Protein AF-A0A3L8DJR3-F1 (afdb_monomer)

Foldseek 3Di:
DDDDDDDDDDDDDDDDDDDDDDDDPDDPDDPDDDDDPCVVVQLLQKKKKAFADQPDDPVQVCVQLCVLAAWPDKAFDADPVPRTTPRMIMTGGPDNSSLVSVVVVPWDATPNIIMDMDRDQADKFKKKKAQADQPDDPCLVCVVLCVLAAWPDKAFDADPVVRGTLRMIMTIGSHNVSLVVCVVPQWDARPNTIMGMDGPDVCVVVCVVVVVVLVVVVVVCVVCVVVVHDDDDPDDDVVVVVVVVVVVVSVVD

InterPro domains:
  IPR000504 RNA recognition motif domain [PF00076] (47-113)
  IPR000504 RNA recognition motif domain [PF00076] (127-194)
  IPR000504 RNA recognition motif domain [PS50102] (45-127)
  IPR000504 RNA recognition motif domain [PS50102] (125-208)
  IPR000504 RNA recognition motif domain [SM00360] (46-118)
  IPR000504 RNA recognition motif domain [SM00360] (126-198)
  IPR012677 Nucleotide-binding alpha-beta plait domain superfamily [G3DSA:3.30.70.330] (31-124)
  IPR012677 Nucleotide-binding alpha-beta plait domain superfamily [G3DSA:3.30.70.330] (125-200)
  IPR035979 RNA-binding domain superfamily [SSF54928] (27-123)
  IPR035979 RNA-binding domain superfamily [SSF54928] (121-194)

Organism: Ooceraea biroi (NCBI:txid2015173)

Secondary structure (DSSP, 8-state):
-----------------------------------TTSHHHHHHTEEEEES--TT--HHHHHHHHTTTS-EEEEEEEE-TTT--EEEEEEEEESSTHHHHHHHHH--EEETTEEEEEEEPPP--EEEEEE---TT--HHHHHHHHHTTS-EEEEE--EETTTTEE-S-EEEEES-HHHHHHHHHT-EEEETTEEEEEEE---HHHHHHHHHHHHHHHHHHHHHHHHTT-----SS--HHHHHHHHHHHHHH--

Nearest PDB structures (foldseek):
  9hql-assembly1_A  TM=4.866E-01  e=4.481E-20  Homo sapiens
  1l3k-assembly1_A  TM=4.909E-01  e=9.904E-20  Homo sapiens
  9f5d-assembly1_A  TM=4.848E-01  e=1.344E-19  Homo sapiens
  9f5k-assembly1_A  TM=4.849E-01  e=2.969E-19  Homo sapiens
  9f7f-assembly1_A  TM=4.923E-01  e=5.809E-19  Homo sapiens

Radius of gyration: 25.78 Å; Cα contacts (8 Å, |Δi|>4): 317; chains: 1; bounding box: 75×53×61 Å

Sequence (253 aa):
MADQENKDFSEDIAEQNFAEQNGEAENGGADGDAMENNQESQEERKLFVGGLSWETTDKELREHFSTYGDIESINVKTDPNTGRSRGFAFIVFAKAESLDKIMSAGDHVINNKKVDPKKAKARHGKIFVGGLSTELSDEDIKNFFSQFGTIVEVEMPFDKTKNQRKGFCFITFESEQVVNELLKTSKQTINGKETDMAMAVVVTMVATVVGAVVHAVKEAQAMAASKGVVVRTRGTSLIKWESLFMTAMQIAL

Solvent-accessible surface area (backbone atoms only — not comparable to full-atom values): 15186 Å² total; per-residue (Å²): 141,78,87,84,86,77,84,85,83,78,84,87,85,78,86,81,88,78,80,83,83,91,75,89,75,86,70,88,73,76,91,82,79,92,63,102,80,51,61,72,61,38,45,71,17,21,35,28,35,36,55,43,50,61,83,65,47,70,65,59,51,47,66,63,53,43,79,52,37,60,68,73,46,73,49,73,44,51,40,90,89,76,66,44,48,69,22,34,33,39,37,30,33,75,46,50,67,26,54,57,49,49,66,71,66,61,85,43,71,52,94,94,29,67,38,51,74,40,78,37,76,74,56,61,18,46,32,30,39,28,60,43,55,90,85,62,48,74,62,56,54,49,61,62,52,46,76,67,42,61,69,74,46,76,48,68,57,65,36,81,88,76,75,38,70,57,30,31,37,34,41,29,26,52,45,36,61,48,42,58,57,49,55,76,52,34,66,46,72,60,96,91,38,67,27,43,44,46,79,45,69,68,52,67,58,56,52,50,52,52,49,50,51,55,50,52,51,53,49,54,50,54,58,27,54,77,68,75,43,85,83,78,75,85,88,67,62,68,68,56,51,55,50,50,50,50,49,52,48,63,74,75,67

pLDDT: mean 72.78, std 22.81, range [24.33, 95.75]

Structure (mmCIF, N/CA/C/O backbone):
data_AF-A0A3L8DJR3-F1
#
_entry.id   AF-A0A3L8DJR3-F1
#
loop_
_atom_site.group_PDB
_atom_site.id
_atom_site.type_symbol
_atom_site.label_atom_id
_atom_site.label_alt_id
_atom_site.label_comp_id
_atom_site.label_asym_id
_atom_site.label_entity_id
_atom_site.label_seq_id
_atom_site.pdbx_PDB_ins_code
_atom_site.Cartn_x
_atom_site.Cartn_y
_atom_site.Cartn_z
_atom_site.occupancy
_atom_site.B_iso_or_equiv
_atom_site.auth_seq_id
_atom_site.auth_comp_id
_atom_site.auth_asym_id
_atom_site.auth_atom_id
_atom_site.pdbx_PDB_model_num
ATOM 1 N N . MET A 1 1 ? -46.749 21.476 36.990 1.00 33.50 1 MET A N 1
ATOM 2 C CA . MET A 1 1 ? -46.519 22.899 36.667 1.00 33.50 1 MET A CA 1
ATOM 3 C C . MET A 1 1 ? -45.679 23.487 37.779 1.00 33.50 1 MET A C 1
ATOM 5 O O . MET A 1 1 ? -46.084 23.339 38.919 1.00 33.50 1 MET A O 1
ATOM 9 N N . ALA A 1 2 ? -44.548 24.132 37.572 1.00 37.00 2 ALA A N 1
ATOM 10 C CA . ALA A 1 2 ? -43.732 24.409 36.397 1.00 37.00 2 ALA A CA 1
ATOM 11 C C . ALA A 1 2 ? -42.349 24.764 36.988 1.00 37.00 2 ALA A C 1
ATOM 13 O O . ALA A 1 2 ? -42.283 25.361 38.062 1.00 37.00 2 ALA A O 1
ATOM 14 N N . ASP A 1 3 ? -41.296 24.142 36.476 1.00 39.88 3 ASP A N 1
ATOM 15 C CA . ASP A 1 3 ? -40.214 24.792 35.731 1.00 39.88 3 ASP A CA 1
ATOM 16 C C . ASP A 1 3 ? -39.555 25.947 36.485 1.00 39.88 3 ASP A C 1
ATOM 18 O O . ASP A 1 3 ? -40.045 27.074 36.523 1.00 39.88 3 ASP A O 1
ATOM 22 N N . GLN A 1 4 ? -38.404 25.634 37.081 1.00 43.47 4 GLN A N 1
ATOM 23 C CA . GLN A 1 4 ? -37.468 26.629 37.570 1.00 43.47 4 GLN A CA 1
ATOM 24 C C . GLN A 1 4 ? -36.428 26.863 36.473 1.00 43.47 4 GLN A C 1
ATOM 26 O O . GLN A 1 4 ? -35.628 25.988 36.145 1.00 43.47 4 GLN A O 1
ATOM 31 N N . GLU A 1 5 ? -36.537 28.050 35.887 1.00 39.84 5 GLU A N 1
ATOM 32 C CA . GLU A 1 5 ? -35.733 28.613 34.809 1.00 39.84 5 GLU A CA 1
ATOM 33 C C . GLU A 1 5 ? -34.229 28.483 35.083 1.00 39.84 5 GLU A C 1
ATOM 35 O O . GLU A 1 5 ? -33.725 28.988 36.091 1.00 39.84 5 GLU A O 1
ATOM 40 N N . ASN A 1 6 ? -33.499 27.872 34.147 1.00 36.53 6 ASN A N 1
ATOM 41 C CA . ASN A 1 6 ? -32.064 28.083 34.029 1.00 36.53 6 ASN A CA 1
ATOM 42 C C . ASN A 1 6 ? -31.786 28.921 32.783 1.00 36.53 6 ASN A C 1
ATOM 44 O O . ASN A 1 6 ? -32.295 28.645 31.697 1.00 36.53 6 ASN A O 1
ATOM 48 N N . LYS A 1 7 ? -31.012 29.979 33.004 1.00 40.84 7 LYS A N 1
ATOM 49 C CA . LYS A 1 7 ? -30.705 31.040 32.056 1.00 40.84 7 LYS A CA 1
ATOM 50 C C . LYS A 1 7 ? -29.748 30.546 30.977 1.00 40.84 7 LYS A C 1
ATOM 52 O O . LYS A 1 7 ? -28.638 30.111 31.265 1.00 40.84 7 LYS A O 1
ATOM 57 N N . ASP A 1 8 ? -30.242 30.677 29.760 1.00 34.91 8 ASP A N 1
ATOM 58 C CA . ASP A 1 8 ? -29.585 31.147 28.545 1.00 34.91 8 ASP A CA 1
ATOM 59 C C . ASP A 1 8 ? -28.166 31.735 28.710 1.00 34.91 8 ASP A C 1
ATOM 61 O O . ASP A 1 8 ? -27.961 32.670 29.490 1.00 34.91 8 ASP A O 1
ATOM 65 N N . PHE A 1 9 ? -27.214 31.221 27.926 1.00 29.97 9 PHE A N 1
ATOM 66 C CA . PHE A 1 9 ? -26.052 31.970 27.440 1.00 29.97 9 PHE A CA 1
ATOM 67 C C . PHE A 1 9 ? -25.562 31.354 26.114 1.00 29.97 9 PHE A C 1
ATOM 69 O O . PHE A 1 9 ? -24.754 30.427 26.090 1.00 29.97 9 PHE A O 1
ATOM 76 N N . SER A 1 10 ? -26.096 31.930 25.033 1.00 37.97 10 SER A N 1
ATOM 77 C CA . SER A 1 10 ? -25.432 32.277 23.766 1.00 37.97 10 SER A CA 1
ATOM 78 C C . SER A 1 10 ? -24.938 31.159 22.835 1.00 37.97 10 SER A C 1
ATOM 80 O O . SER A 1 10 ? -23.851 30.604 23.006 1.00 37.97 10 SER A O 1
ATOM 82 N N . GLU A 1 11 ? -25.715 30.981 21.761 1.00 36.66 11 GLU A N 1
ATOM 83 C CA . GLU A 1 11 ? -25.232 30.866 20.378 1.00 36.66 11 GLU A CA 1
ATOM 84 C C . GLU A 1 11 ? -24.206 31.965 20.011 1.00 36.66 11 GLU A C 1
ATOM 86 O O . GLU A 1 11 ? -24.083 32.975 20.703 1.00 36.66 11 GLU A O 1
ATOM 91 N N . ASP A 1 12 ? -23.534 31.754 18.874 1.00 31.14 12 ASP A N 1
ATOM 92 C CA . ASP A 1 12 ? -22.587 32.629 18.162 1.00 31.14 12 ASP A CA 1
ATOM 93 C C . ASP A 1 12 ? -21.116 32.562 18.594 1.00 31.14 12 ASP A C 1
ATOM 95 O O . ASP A 1 12 ? -20.682 33.317 19.455 1.00 31.14 12 ASP A O 1
ATOM 99 N N . ILE A 1 13 ? -20.325 31.724 17.901 1.00 36.31 13 ILE A N 1
ATOM 100 C CA . ILE A 1 13 ? -19.238 32.190 17.009 1.00 36.31 13 ILE A CA 1
ATOM 101 C C . ILE A 1 13 ? -19.126 31.192 15.843 1.00 36.31 13 ILE A C 1
ATOM 103 O O . ILE A 1 13 ? -18.388 30.207 15.896 1.00 36.31 13 ILE A O 1
ATOM 107 N N . ALA A 1 14 ? -19.870 31.470 14.774 1.00 33.06 14 ALA A N 1
ATOM 108 C CA . ALA A 1 14 ? -19.419 31.161 13.427 1.00 33.06 14 ALA A CA 1
ATOM 109 C C . ALA A 1 14 ? -18.418 32.248 12.989 1.00 33.06 14 ALA A C 1
ATO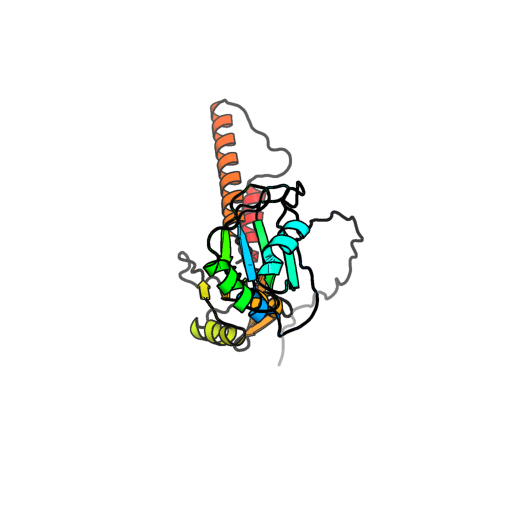M 111 O O . ALA A 1 14 ? -18.559 33.411 13.353 1.00 33.06 14 ALA A O 1
ATOM 112 N N . GLU A 1 15 ? -17.430 31.834 12.196 1.00 32.75 15 GLU A N 1
ATOM 113 C CA . GLU A 1 15 ? -16.505 32.668 11.416 1.00 32.75 15 GLU A CA 1
ATOM 114 C C . GLU A 1 15 ? -15.496 33.550 12.176 1.00 32.75 15 GLU A C 1
ATOM 116 O O . GLU A 1 15 ? -15.729 34.714 12.494 1.00 32.75 15 GLU A O 1
ATOM 121 N N . GLN A 1 16 ? -14.259 33.049 12.262 1.00 30.58 16 GLN A N 1
ATOM 122 C CA . GLN A 1 16 ? -13.095 33.877 11.943 1.00 30.58 16 GLN A CA 1
ATOM 123 C C . GLN A 1 16 ? -12.214 33.158 10.920 1.00 30.58 16 GLN A C 1
ATOM 125 O O . GLN A 1 16 ? -11.558 32.159 11.211 1.00 30.58 16 GLN A O 1
ATOM 130 N N . ASN A 1 17 ? -12.230 33.710 9.707 1.00 28.05 17 ASN A N 1
ATOM 131 C CA . ASN A 1 17 ? -11.247 33.493 8.658 1.00 28.05 17 ASN A CA 1
ATOM 132 C C . ASN A 1 17 ? -9.830 33.751 9.193 1.00 28.05 17 ASN A C 1
ATOM 134 O O . ASN A 1 17 ? -9.520 34.869 9.603 1.00 28.05 17 ASN A O 1
ATOM 138 N N . PHE A 1 18 ? -8.950 32.756 9.088 1.00 27.84 18 PHE A N 1
ATOM 139 C CA . PHE A 1 18 ? -7.520 32.997 8.924 1.00 27.84 18 PHE A CA 1
ATOM 140 C C . PHE A 1 18 ? -7.147 32.609 7.497 1.00 27.84 18 PHE A C 1
ATOM 142 O O . PHE A 1 18 ? -7.085 31.433 7.147 1.00 27.84 18 PHE A O 1
ATOM 149 N N . ALA A 1 19 ? -6.950 33.637 6.674 1.00 28.31 19 ALA A N 1
ATOM 150 C CA . ALA A 1 19 ? -6.326 33.525 5.372 1.00 28.31 19 ALA A CA 1
ATOM 151 C C . ALA A 1 19 ? -4.838 33.156 5.529 1.00 28.31 19 ALA A C 1
ATOM 153 O O . ALA A 1 19 ? -4.126 33.730 6.352 1.00 28.31 19 ALA A O 1
ATOM 154 N N . GLU A 1 20 ? -4.442 32.170 4.728 1.00 27.81 20 GLU A N 1
ATOM 155 C CA . GLU A 1 20 ? -3.121 31.815 4.197 1.00 27.81 20 GLU A CA 1
ATOM 156 C C . GLU A 1 20 ? -1.846 32.404 4.828 1.00 27.81 20 GLU A C 1
ATOM 158 O O . GLU A 1 20 ? -1.520 33.584 4.696 1.00 27.81 20 GLU A O 1
ATOM 163 N N . GLN A 1 21 ? -0.977 31.488 5.266 1.00 26.64 21 GLN A N 1
ATOM 164 C CA . GLN A 1 21 ? 0.388 31.470 4.743 1.00 26.64 21 GLN A CA 1
ATOM 165 C C . GLN A 1 21 ? 0.855 30.023 4.536 1.00 26.64 21 GLN A C 1
ATOM 167 O O . GLN A 1 21 ? 0.959 29.238 5.477 1.00 26.64 21 GLN A O 1
ATOM 172 N N . ASN A 1 22 ? 1.073 29.702 3.260 1.00 30.75 22 ASN A N 1
ATOM 173 C CA . ASN A 1 22 ? 1.518 28.427 2.718 1.00 30.75 22 ASN A CA 1
ATOM 174 C C . ASN A 1 22 ? 2.835 27.945 3.338 1.00 30.75 22 ASN A C 1
ATOM 176 O O . ASN A 1 22 ? 3.824 28.676 3.389 1.00 30.75 22 ASN A O 1
ATOM 180 N N . GLY A 1 23 ? 2.838 26.674 3.730 1.00 24.33 23 GLY A N 1
ATOM 181 C CA . GLY A 1 23 ? 4.020 25.873 4.009 1.00 24.33 23 GLY A CA 1
ATOM 182 C C . GLY A 1 23 ? 3.671 24.428 3.688 1.00 24.33 23 GLY A C 1
ATOM 183 O O . GLY A 1 23 ? 3.103 23.732 4.526 1.00 24.33 23 GLY A O 1
ATOM 184 N N . GLU A 1 24 ? 3.927 24.027 2.443 1.0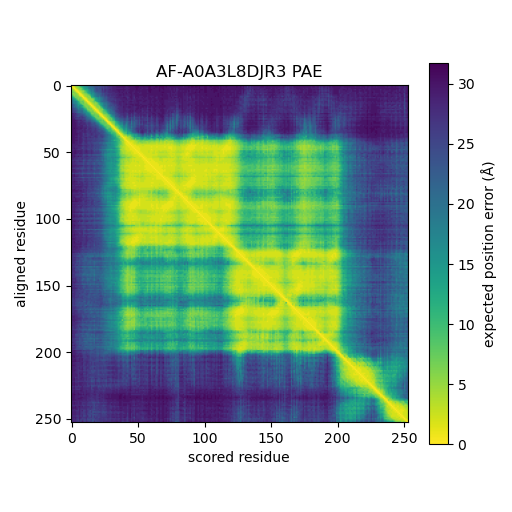0 26.12 24 GLU A N 1
ATOM 185 C CA . GLU A 1 24 ? 3.697 22.683 1.916 1.00 26.12 24 GLU A CA 1
ATOM 186 C C . GLU A 1 24 ? 4.373 21.625 2.799 1.00 26.12 24 GLU A C 1
ATOM 188 O O . GLU A 1 24 ? 5.590 21.450 2.801 1.00 26.12 24 GLU A O 1
ATOM 193 N N . ALA A 1 25 ? 3.558 20.904 3.567 1.00 27.86 25 ALA A N 1
ATOM 194 C CA . ALA A 1 25 ? 3.923 19.610 4.111 1.00 27.86 25 ALA A CA 1
ATOM 195 C C . ALA A 1 25 ? 3.476 18.566 3.085 1.00 27.86 25 ALA A C 1
ATOM 197 O O . ALA A 1 25 ? 2.288 18.257 2.981 1.00 27.86 25 ALA A O 1
ATOM 198 N N . GLU A 1 26 ? 4.430 18.079 2.292 1.00 24.92 26 GLU A N 1
ATOM 199 C CA . GLU A 1 26 ? 4.230 17.049 1.275 1.00 24.92 26 GLU A CA 1
ATOM 200 C C . GLU A 1 26 ? 3.734 15.749 1.919 1.00 24.92 26 GLU A C 1
ATOM 202 O O . GLU A 1 26 ? 4.479 14.897 2.407 1.00 24.92 26 GLU A O 1
ATOM 207 N N . ASN A 1 27 ? 2.415 15.630 1.932 1.00 31.92 27 ASN A N 1
ATOM 208 C CA . ASN A 1 27 ? 1.676 14.422 2.209 1.00 31.92 27 ASN A CA 1
ATOM 209 C C . ASN A 1 27 ? 1.731 13.579 0.930 1.00 31.92 27 ASN A C 1
ATOM 211 O O . ASN A 1 27 ? 1.147 13.959 -0.083 1.00 31.92 27 ASN A O 1
ATOM 215 N N . GLY A 1 28 ? 2.486 12.479 0.947 1.00 29.55 28 GLY A N 1
ATOM 216 C CA . GLY A 1 28 ? 2.673 11.583 -0.199 1.00 29.55 28 GLY A CA 1
ATOM 217 C C . GLY A 1 28 ? 1.420 10.770 -0.537 1.00 29.55 28 GLY A C 1
ATOM 218 O O . GLY A 1 28 ? 1.447 9.542 -0.454 1.00 29.55 28 GLY A O 1
ATOM 219 N N . GLY A 1 29 ? 0.336 11.462 -0.897 1.00 30.41 29 GLY A N 1
ATOM 220 C CA . GLY A 1 29 ? -0.799 10.938 -1.650 1.00 30.41 29 GLY A CA 1
ATOM 221 C C . GLY A 1 29 ? -0.377 10.708 -3.103 1.00 30.41 29 GLY A C 1
ATOM 222 O O . GLY A 1 29 ? 0.391 11.473 -3.669 1.00 30.41 29 GLY A O 1
ATOM 223 N N . ALA A 1 30 ? -0.692 9.551 -3.670 1.00 35.88 30 ALA A N 1
ATOM 224 C CA . ALA A 1 30 ? -1.978 9.323 -4.323 1.00 35.88 30 ALA A CA 1
ATOM 225 C C . ALA A 1 30 ? -1.954 9.885 -5.751 1.00 35.88 30 ALA A C 1
ATOM 227 O O . ALA A 1 30 ? -2.489 10.953 -6.024 1.00 35.88 30 ALA A O 1
ATOM 228 N N . ASP A 1 31 ? -1.370 9.113 -6.670 1.00 31.25 31 ASP A N 1
ATOM 229 C CA . ASP A 1 31 ? -1.827 9.153 -8.056 1.00 31.25 31 ASP A CA 1
ATOM 230 C C . ASP A 1 31 ? -3.212 8.501 -8.071 1.00 31.25 31 ASP A C 1
ATOM 232 O O . ASP A 1 31 ? -3.353 7.276 -8.011 1.00 31.25 31 ASP A O 1
ATOM 236 N N . GLY A 1 32 ? -4.236 9.349 -8.027 1.00 35.25 32 GLY A N 1
ATOM 237 C CA . GLY A 1 32 ? -5.597 8.970 -8.347 1.00 35.25 32 GLY A CA 1
ATOM 238 C C . GLY A 1 32 ? -5.753 8.907 -9.858 1.00 35.25 32 GLY A C 1
ATOM 239 O O . GLY A 1 32 ? -5.599 9.921 -10.528 1.00 35.25 32 GLY A O 1
ATOM 240 N N . ASP A 1 33 ? -6.112 7.736 -10.369 1.00 30.77 33 ASP A N 1
ATOM 241 C CA . ASP A 1 33 ? -6.885 7.634 -11.600 1.00 30.77 33 ASP A CA 1
ATOM 242 C C . ASP A 1 33 ? -7.864 6.456 -11.484 1.00 30.77 33 ASP A C 1
ATOM 244 O O . ASP A 1 33 ? -7.607 5.454 -10.811 1.00 30.77 33 ASP A O 1
ATOM 248 N N . ALA A 1 34 ? -9.054 6.655 -12.031 1.00 38.28 34 ALA A N 1
ATOM 249 C CA . ALA A 1 34 ? -10.298 6.019 -11.625 1.00 38.28 34 ALA A CA 1
ATOM 250 C C . ALA A 1 34 ? -10.513 4.610 -12.215 1.00 38.28 34 ALA A C 1
ATOM 252 O O . ALA A 1 34 ? -10.442 4.446 -13.427 1.00 38.28 34 ALA A O 1
ATOM 253 N N . MET A 1 35 ? -10.883 3.618 -11.386 1.00 35.00 35 MET A N 1
ATOM 254 C CA . MET A 1 35 ? -11.937 2.616 -11.672 1.00 35.00 35 MET A CA 1
ATOM 255 C C . MET A 1 35 ? -12.073 1.591 -10.530 1.00 35.00 35 MET A C 1
ATOM 257 O O . MET A 1 35 ? -11.179 0.789 -10.262 1.00 35.00 35 MET A O 1
ATOM 261 N N . GLU A 1 36 ? -13.253 1.589 -9.917 1.00 41.94 36 GLU A N 1
ATOM 262 C CA . GLU A 1 36 ? -13.676 0.943 -8.660 1.00 41.94 36 GLU A CA 1
ATOM 263 C C . GLU A 1 36 ? -13.819 -0.600 -8.723 1.00 41.94 3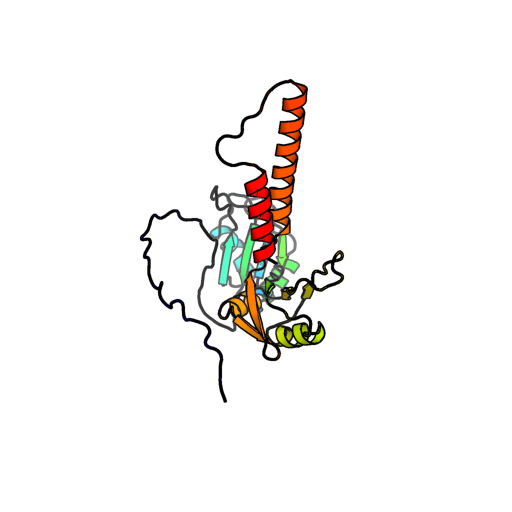6 GLU A C 1
ATOM 265 O O . GLU A 1 36 ? -14.579 -1.197 -7.976 1.00 41.94 36 GLU A O 1
ATOM 270 N N . ASN A 1 37 ? -13.104 -1.277 -9.629 1.00 45.91 37 ASN A N 1
ATOM 271 C CA . ASN A 1 37 ? -13.104 -2.751 -9.727 1.00 45.91 37 ASN A CA 1
ATOM 272 C C . ASN A 1 37 ? -11.762 -3.338 -10.222 1.00 45.91 37 ASN A C 1
ATOM 274 O O . ASN A 1 37 ? -11.626 -4.538 -10.438 1.00 45.91 37 ASN A O 1
ATOM 278 N N . ASN A 1 38 ? -10.751 -2.493 -10.465 1.00 56.16 38 ASN A N 1
ATOM 279 C CA . ASN A 1 38 ? -9.481 -2.921 -11.064 1.00 56.16 38 ASN A CA 1
ATOM 280 C C . ASN A 1 38 ? -8.398 -3.182 -10.004 1.00 56.16 38 ASN A C 1
ATOM 282 O O . ASN A 1 38 ? -7.418 -3.870 -10.257 1.00 56.16 38 ASN A O 1
ATOM 286 N N . GLN A 1 39 ? -8.554 -2.653 -8.799 1.00 57.00 39 GLN A N 1
ATOM 287 C CA . GLN A 1 39 ? -7.432 -2.413 -7.901 1.00 57.00 39 GLN A CA 1
ATOM 288 C C . GLN A 1 39 ? -7.054 -3.649 -7.051 1.00 57.00 39 GLN A C 1
ATOM 290 O O . GLN A 1 39 ? -5.870 -3.907 -6.852 1.00 57.00 39 GLN A O 1
ATOM 295 N N . GLU A 1 40 ? -8.023 -4.484 -6.661 1.00 56.28 40 GLU A N 1
ATOM 296 C CA . GLU A 1 40 ? -7.791 -5.812 -6.054 1.00 56.28 40 GLU A CA 1
ATOM 297 C C . GLU A 1 40 ? -7.098 -6.758 -7.057 1.00 56.28 40 GLU A C 1
ATOM 299 O O . GLU A 1 40 ? -6.067 -7.366 -6.766 1.00 56.28 40 GLU A O 1
ATOM 304 N N . SER A 1 41 ? -7.550 -6.735 -8.318 1.00 65.94 41 SER A N 1
ATOM 305 C CA . SER A 1 41 ? -6.875 -7.440 -9.415 1.00 65.94 41 SER A CA 1
ATOM 306 C C . SER A 1 41 ? -5.475 -6.886 -9.707 1.00 65.94 41 SER A C 1
ATOM 308 O O . SER A 1 41 ? -4.617 -7.610 -10.210 1.00 65.94 41 SER A O 1
ATOM 310 N N . GLN A 1 42 ? -5.220 -5.599 -9.438 1.00 78.19 42 GLN A N 1
ATOM 311 C CA . GLN A 1 42 ? -3.896 -5.015 -9.630 1.00 78.19 42 GLN A CA 1
ATOM 312 C C . GLN A 1 42 ? -2.914 -5.552 -8.593 1.00 78.19 42 GLN A C 1
ATOM 314 O O . GLN A 1 42 ? -1.771 -5.792 -8.966 1.00 78.19 42 GLN A O 1
ATOM 319 N N . GLU A 1 43 ? -3.319 -5.783 -7.339 1.00 80.50 43 GLU A N 1
ATOM 320 C CA . GLU A 1 43 ? -2.434 -6.360 -6.317 1.00 80.50 43 GLU A CA 1
ATOM 321 C C . GLU A 1 43 ? -1.977 -7.775 -6.687 1.00 80.50 43 GLU A C 1
ATOM 323 O O . GLU A 1 43 ? -0.782 -8.071 -6.612 1.00 80.50 43 GLU A O 1
ATOM 328 N N . GLU A 1 44 ? -2.885 -8.606 -7.205 1.00 84.44 44 GLU A N 1
ATOM 329 C CA . GLU A 1 44 ? -2.567 -9.951 -7.704 1.00 84.44 44 GLU A CA 1
ATOM 330 C C . GLU A 1 44 ? -1.635 -9.940 -8.924 1.00 84.44 44 GLU A C 1
ATOM 332 O O . GLU A 1 44 ? -0.884 -10.889 -9.151 1.00 84.44 44 GLU A O 1
ATOM 337 N N . ARG A 1 45 ? -1.663 -8.857 -9.710 1.00 91.56 45 ARG A N 1
ATOM 338 C CA . ARG A 1 45 ? -0.838 -8.645 -10.912 1.00 91.56 45 ARG A CA 1
ATOM 339 C C . ARG A 1 45 ? 0.381 -7.755 -10.662 1.00 91.56 45 ARG A C 1
ATOM 341 O O . ARG A 1 45 ? 1.076 -7.376 -11.612 1.00 91.56 45 ARG A O 1
ATOM 348 N N . LYS A 1 46 ? 0.657 -7.412 -9.401 1.00 93.19 46 LYS A N 1
ATOM 349 C CA . LYS A 1 46 ? 1.744 -6.514 -9.013 1.00 93.19 46 LYS A CA 1
ATOM 350 C C . LYS A 1 46 ? 2.999 -7.295 -8.655 1.00 93.19 46 LYS A C 1
ATOM 352 O O . LYS A 1 46 ? 3.020 -8.165 -7.785 1.00 93.19 46 LYS A O 1
ATOM 357 N N . LEU A 1 47 ? 4.094 -6.919 -9.294 1.00 94.81 47 LEU A N 1
ATOM 358 C CA . LEU A 1 47 ? 5.435 -7.398 -9.018 1.00 94.81 47 LEU A CA 1
ATOM 359 C C . LEU A 1 47 ? 6.179 -6.377 -8.161 1.00 94.81 47 LEU A C 1
ATOM 361 O O . LEU A 1 47 ? 6.216 -5.189 -8.477 1.00 94.81 47 LEU A O 1
ATOM 365 N N . PHE A 1 48 ? 6.816 -6.844 -7.098 1.00 95.31 48 PHE A N 1
ATOM 366 C CA . PHE A 1 48 ? 7.877 -6.12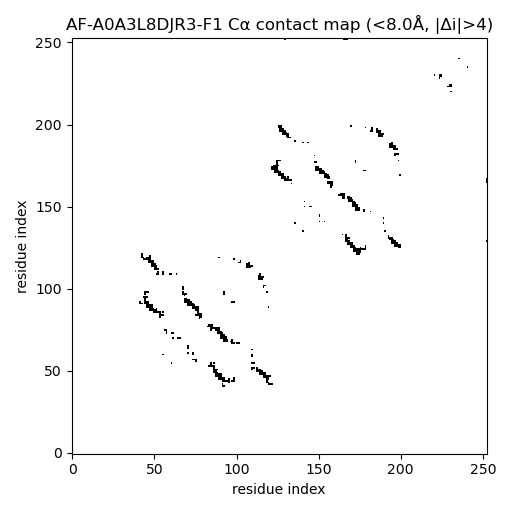3 -6.412 1.00 95.31 48 PHE A CA 1
ATOM 367 C C . PHE A 1 48 ? 9.215 -6.517 -7.037 1.00 95.31 48 PHE A C 1
ATOM 369 O O . PHE A 1 48 ? 9.510 -7.702 -7.142 1.00 95.31 48 PHE A O 1
ATOM 376 N N . VAL A 1 49 ? 10.046 -5.546 -7.407 1.00 94.94 49 VAL A N 1
ATOM 377 C CA . VAL A 1 49 ? 11.402 -5.801 -7.904 1.00 94.94 49 VAL A CA 1
ATOM 378 C C . VAL A 1 49 ? 12.401 -5.148 -6.965 1.00 94.94 49 VAL A C 1
ATOM 380 O O . VAL A 1 49 ? 12.524 -3.923 -6.928 1.00 94.94 49 VAL A O 1
ATOM 383 N N . GLY A 1 50 ? 13.101 -5.974 -6.189 1.00 94.00 50 GLY A N 1
ATOM 384 C CA . GLY A 1 50 ? 14.149 -5.540 -5.274 1.00 94.00 50 GLY A CA 1
ATOM 385 C C . GLY A 1 50 ? 15.539 -5.595 -5.901 1.00 94.00 50 GLY A C 1
ATOM 386 O O . GLY A 1 50 ? 15.772 -6.270 -6.903 1.00 94.00 50 GLY A O 1
ATOM 387 N N . GLY A 1 51 ? 16.493 -4.903 -5.279 1.00 93.31 51 GLY A N 1
ATOM 388 C CA . GLY A 1 51 ? 17.900 -5.005 -5.661 1.00 93.31 51 GLY A CA 1
ATOM 389 C C . GLY A 1 51 ? 18.268 -4.236 -6.928 1.00 93.31 51 GLY A C 1
ATOM 390 O O . GLY A 1 51 ? 19.356 -4.449 -7.452 1.00 93.31 51 GLY A O 1
ATOM 391 N N . LEU A 1 52 ? 17.447 -3.289 -7.379 1.00 94.62 52 LEU A N 1
ATOM 392 C CA . LEU A 1 52 ? 17.750 -2.437 -8.533 1.00 94.62 52 LEU A CA 1
ATOM 393 C C . LEU A 1 52 ? 18.999 -1.578 -8.291 1.00 94.62 52 LEU A C 1
ATOM 395 O O . LEU A 1 52 ? 19.317 -1.222 -7.149 1.00 94.62 52 LEU A O 1
ATOM 399 N N . SER A 1 53 ? 19.733 -1.247 -9.356 1.00 93.44 53 SER A N 1
ATOM 400 C CA . SER A 1 53 ? 20.755 -0.194 -9.286 1.00 93.44 53 SER A CA 1
ATOM 401 C C . SER A 1 53 ? 20.074 1.151 -9.022 1.00 93.44 53 SER A C 1
ATOM 403 O O . SER A 1 53 ? 18.942 1.357 -9.461 1.00 93.44 53 SER A O 1
ATOM 405 N N . TRP A 1 54 ? 20.745 2.072 -8.330 1.00 91.25 54 TRP A N 1
ATOM 406 C CA . TRP A 1 54 ? 20.198 3.408 -8.063 1.00 91.25 54 TRP A CA 1
ATOM 407 C C . TRP A 1 54 ? 19.953 4.228 -9.332 1.00 91.25 54 TRP A C 1
ATOM 409 O O . TRP A 1 54 ? 19.140 5.144 -9.311 1.00 91.25 54 TRP A O 1
ATOM 419 N N . GLU A 1 55 ? 20.640 3.876 -10.412 1.00 89.62 55 GLU A N 1
ATOM 420 C CA . GLU A 1 55 ? 20.512 4.493 -11.733 1.00 89.62 55 GLU A CA 1
ATOM 421 C C . GLU A 1 55 ? 19.426 3.821 -12.584 1.00 89.62 55 GLU A C 1
ATOM 423 O O . GLU A 1 55 ? 19.118 4.310 -13.663 1.00 89.62 55 GLU A O 1
ATOM 428 N N . THR A 1 56 ? 18.835 2.716 -12.104 1.00 91.62 56 THR A N 1
ATOM 429 C CA . THR A 1 56 ? 17.839 1.967 -12.881 1.00 91.62 56 THR A CA 1
ATOM 430 C C . THR A 1 56 ? 16.586 2.804 -13.081 1.00 91.62 56 THR A C 1
ATOM 432 O O . THR A 1 56 ? 15.966 3.228 -12.100 1.00 91.62 56 THR A O 1
ATOM 435 N N . THR A 1 57 ? 16.195 2.989 -14.337 1.00 92.06 57 THR A N 1
ATOM 436 C CA . THR A 1 57 ? 15.024 3.792 -14.718 1.00 92.06 57 THR A CA 1
ATOM 437 C C . THR A 1 57 ? 13.799 2.928 -15.012 1.00 92.06 57 THR A C 1
ATOM 439 O O . THR A 1 57 ? 13.894 1.716 -15.220 1.00 92.06 57 THR A O 1
ATOM 442 N N . ASP A 1 58 ? 12.620 3.551 -15.049 1.00 92.44 58 ASP A N 1
ATOM 443 C CA . ASP A 1 58 ? 11.374 2.892 -15.455 1.00 92.44 58 ASP A CA 1
ATOM 444 C C . ASP A 1 58 ? 11.471 2.310 -16.874 1.00 92.44 58 ASP A C 1
ATOM 446 O O . ASP A 1 58 ? 10.937 1.231 -17.132 1.00 92.44 58 ASP A O 1
ATOM 450 N N . LYS A 1 59 ? 12.211 2.977 -17.767 1.00 93.81 59 LYS A N 1
ATOM 451 C CA . LYS A 1 59 ? 12.431 2.533 -19.142 1.00 93.81 59 LYS A CA 1
ATOM 452 C C . LYS A 1 59 ? 13.150 1.187 -19.195 1.00 93.81 59 LYS A C 1
ATOM 454 O O . LYS A 1 59 ? 12.680 0.278 -19.870 1.00 93.81 59 LYS A O 1
ATOM 459 N N . GLU A 1 60 ? 14.241 1.035 -18.453 1.00 94.19 60 GLU A N 1
ATOM 460 C CA . GLU A 1 60 ? 15.015 -0.215 -18.414 1.00 94.19 60 GLU A CA 1
ATOM 461 C C . GLU A 1 60 ? 14.211 -1.355 -17.781 1.00 94.19 60 GLU A C 1
ATOM 463 O O . GLU A 1 60 ? 14.250 -2.494 -18.248 1.00 94.19 60 GLU A O 1
ATOM 468 N N . LEU A 1 61 ? 13.423 -1.045 -16.744 1.00 95.12 61 LEU A N 1
ATOM 469 C CA . LEU A 1 61 ? 12.483 -2.003 -16.164 1.00 95.12 61 LEU A CA 1
ATOM 470 C C . LEU A 1 61 ? 11.437 -2.436 -17.191 1.00 95.12 61 LEU A C 1
ATOM 472 O O . LEU A 1 61 ? 11.153 -3.628 -17.302 1.00 95.12 61 LEU A O 1
ATOM 476 N N . ARG A 1 62 ? 10.882 -1.493 -17.960 1.00 95.75 62 ARG A N 1
ATOM 477 C CA . ARG A 1 62 ? 9.899 -1.788 -19.006 1.00 95.75 62 ARG A CA 1
ATOM 478 C C . ARG A 1 62 ? 10.507 -2.648 -20.108 1.00 95.75 62 ARG A C 1
ATOM 480 O O . ARG A 1 62 ? 9.902 -3.645 -20.484 1.00 95.75 62 ARG A O 1
ATOM 487 N N . GLU A 1 63 ? 11.694 -2.304 -20.596 1.00 95.25 63 GLU A N 1
ATOM 488 C CA . GLU A 1 63 ? 12.401 -3.066 -21.632 1.00 95.25 63 GLU A CA 1
ATOM 489 C C . GLU A 1 63 ? 12.673 -4.508 -21.188 1.00 95.25 63 GLU A C 1
ATOM 491 O O . GLU A 1 63 ? 12.382 -5.442 -21.933 1.00 95.25 63 GLU A O 1
ATOM 496 N N . HIS A 1 64 ? 13.138 -4.715 -19.953 1.00 95.25 64 HIS A N 1
ATOM 497 C CA . HIS A 1 64 ? 13.427 -6.057 -19.443 1.00 95.25 64 HIS A CA 1
ATOM 498 C C . HIS A 1 64 ? 12.161 -6.878 -19.177 1.00 95.25 64 HIS A C 1
ATOM 500 O O . HIS A 1 64 ? 12.029 -8.014 -19.638 1.00 95.25 64 HIS A O 1
ATOM 506 N N . PHE A 1 65 ? 11.210 -6.316 -18.427 1.00 95.44 65 PHE A N 1
ATOM 507 C CA . PHE A 1 65 ? 10.055 -7.064 -17.932 1.00 95.44 65 PHE A CA 1
ATOM 508 C C . PHE A 1 65 ? 8.905 -7.190 -18.940 1.00 95.44 65 PHE A C 1
ATOM 510 O O . PHE A 1 65 ? 8.092 -8.104 -18.801 1.00 95.44 65 PHE A O 1
ATOM 517 N N . SER A 1 66 ? 8.856 -6.351 -19.981 1.00 95.00 66 SER A N 1
ATOM 518 C CA . SER A 1 66 ? 7.856 -6.476 -21.058 1.00 95.00 66 SER A CA 1
ATOM 519 C C . SER A 1 66 ? 7.958 -7.795 -21.830 1.00 95.00 66 SER A C 1
ATOM 521 O O . SER A 1 66 ? 6.979 -8.247 -22.416 1.00 95.00 66 SER A O 1
ATOM 523 N N . THR A 1 67 ? 9.111 -8.469 -21.773 1.00 94.62 67 THR A N 1
ATOM 524 C CA . THR A 1 67 ? 9.313 -9.797 -22.378 1.00 94.62 67 THR A CA 1
ATOM 525 C C . THR A 1 67 ? 8.427 -10.890 -21.766 1.00 94.62 67 THR A C 1
ATOM 527 O O . THR A 1 67 ? 8.161 -11.900 -22.417 1.00 94.62 67 THR A O 1
ATOM 530 N N . TYR A 1 68 ? 7.927 -10.689 -20.542 1.00 94.50 68 TYR A N 1
ATOM 531 C CA . TYR A 1 68 ? 7.083 -11.654 -19.831 1.00 94.50 68 TYR A CA 1
ATOM 532 C C . TYR A 1 68 ? 5.584 -11.336 -19.931 1.00 94.50 68 TYR A C 1
ATOM 534 O O . TYR A 1 68 ? 4.753 -12.228 -19.727 1.00 94.50 68 TYR A O 1
ATOM 542 N N . GLY A 1 69 ? 5.233 -10.097 -20.275 1.00 93.75 69 GLY A N 1
ATOM 543 C CA . GLY A 1 69 ? 3.856 -9.648 -20.450 1.00 93.75 69 GLY A CA 1
ATOM 544 C C . GLY A 1 69 ? 3.731 -8.128 -20.524 1.00 93.75 69 GLY A C 1
ATOM 545 O O . GLY A 1 69 ? 4.669 -7.392 -20.219 1.00 93.75 69 GLY A O 1
ATOM 546 N N . ASP A 1 70 ? 2.544 -7.662 -20.908 1.00 94.50 70 ASP A N 1
ATOM 547 C CA . ASP A 1 70 ? 2.259 -6.235 -21.036 1.00 94.50 70 ASP A CA 1
ATOM 548 C C . ASP A 1 70 ? 2.247 -5.547 -19.666 1.00 94.50 70 ASP A C 1
ATOM 550 O O . ASP A 1 70 ? 1.610 -6.015 -18.718 1.00 94.50 70 ASP A O 1
ATOM 554 N N . ILE A 1 71 ? 2.945 -4.415 -19.569 1.00 94.88 71 ILE A N 1
ATOM 555 C CA . ILE A 1 71 ? 3.067 -3.629 -18.338 1.00 94.88 71 ILE A CA 1
ATOM 556 C C . ILE A 1 71 ? 2.092 -2.453 -18.378 1.00 94.88 71 ILE A C 1
ATOM 558 O O . ILE A 1 71 ? 2.214 -1.571 -19.234 1.00 94.88 71 ILE A O 1
ATOM 562 N N . GLU A 1 72 ? 1.191 -2.418 -17.400 1.00 94.00 72 GLU A N 1
ATOM 563 C CA . GLU A 1 72 ? 0.220 -1.347 -17.168 1.00 94.00 72 GLU A CA 1
ATOM 564 C C . GLU A 1 72 ? 0.920 -0.131 -16.549 1.00 94.00 72 GLU A C 1
ATOM 566 O O . GLU A 1 72 ? 0.901 0.957 -17.121 1.00 94.00 72 GLU A O 1
ATOM 571 N N . SER A 1 73 ? 1.643 -0.319 -15.440 1.00 91.94 73 SER A N 1
ATOM 572 C CA . SER A 1 73 ? 2.334 0.778 -14.750 1.00 91.94 73 SER A CA 1
ATOM 573 C C . SER A 1 73 ? 3.636 0.343 -14.074 1.00 91.94 73 SER A C 1
ATOM 575 O O . SER A 1 73 ? 3.828 -0.823 -13.726 1.00 91.94 73 SER A O 1
ATOM 577 N N . ILE A 1 74 ? 4.558 1.297 -13.901 1.00 94.12 74 ILE A N 1
ATOM 578 C CA . ILE A 1 74 ? 5.828 1.121 -13.184 1.00 94.12 74 ILE A CA 1
ATOM 579 C C . ILE A 1 74 ? 5.960 2.260 -12.177 1.00 94.12 74 ILE A C 1
ATOM 581 O O . ILE A 1 74 ? 5.825 3.424 -12.534 1.00 94.12 74 ILE A O 1
ATOM 585 N N . ASN A 1 75 ? 6.245 1.925 -10.922 1.00 93.06 75 ASN A N 1
ATOM 586 C CA . ASN A 1 75 ? 6.436 2.872 -9.829 1.00 93.06 75 ASN A CA 1
ATOM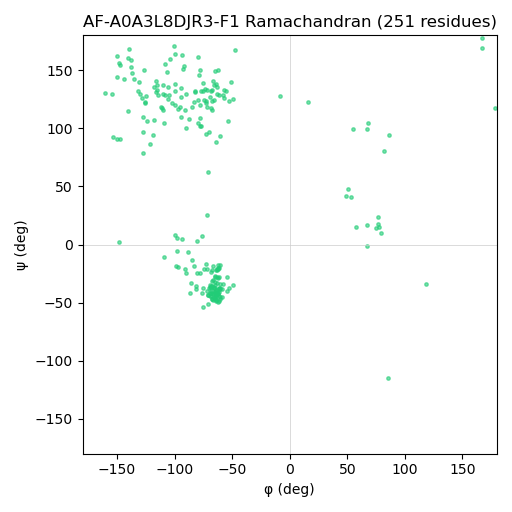 587 C C . ASN A 1 75 ? 7.779 2.590 -9.144 1.00 93.06 75 ASN A C 1
ATOM 589 O O . ASN A 1 75 ? 7.886 1.697 -8.295 1.00 93.06 75 ASN A O 1
ATOM 593 N N . VAL A 1 76 ? 8.815 3.335 -9.535 1.00 93.06 76 VAL A N 1
ATOM 594 C CA . VAL A 1 76 ? 10.139 3.282 -8.901 1.00 93.06 76 VAL A CA 1
ATOM 595 C C . VAL A 1 76 ? 10.096 4.106 -7.622 1.00 93.06 76 VAL A C 1
ATOM 597 O O . VAL A 1 76 ? 9.750 5.284 -7.647 1.00 93.06 76 VAL A O 1
ATOM 600 N N . LYS A 1 77 ? 10.447 3.502 -6.482 1.00 90.69 77 LYS A N 1
ATOM 601 C CA . LYS A 1 77 ? 10.416 4.225 -5.209 1.00 90.69 77 LYS A CA 1
ATOM 602 C C . LYS A 1 77 ? 11.704 5.004 -5.003 1.00 90.69 77 LYS A C 1
ATOM 604 O O . LYS A 1 77 ? 12.780 4.422 -4.876 1.00 90.69 77 LYS A O 1
ATOM 609 N N . THR A 1 78 ? 11.570 6.318 -4.912 1.00 91.12 78 THR A N 1
ATOM 610 C CA . THR A 1 78 ? 12.634 7.263 -4.580 1.00 91.12 78 THR A CA 1
ATOM 611 C C . THR A 1 78 ? 12.487 7.756 -3.140 1.00 91.12 78 THR A C 1
ATOM 613 O O . THR A 1 78 ? 11.446 7.591 -2.499 1.00 91.12 78 THR A O 1
ATOM 616 N N . ASP A 1 79 ? 13.576 8.263 -2.576 1.00 84.25 79 ASP A N 1
ATOM 617 C CA . ASP A 1 79 ? 13.557 9.020 -1.330 1.00 84.25 79 ASP A CA 1
ATOM 618 C C . ASP A 1 79 ? 12.954 10.405 -1.613 1.00 84.25 79 ASP A C 1
ATOM 620 O O . ASP A 1 79 ? 13.479 11.102 -2.483 1.00 84.25 79 ASP A O 1
ATOM 624 N N . PRO A 1 80 ? 11.883 10.815 -0.911 1.00 82.81 80 PRO A N 1
ATOM 625 C CA . PRO A 1 80 ? 11.229 12.099 -1.154 1.00 82.81 80 PRO A CA 1
ATOM 626 C C . PRO A 1 80 ? 12.152 13.298 -0.901 1.00 82.81 80 PRO A C 1
ATOM 628 O O . PRO A 1 80 ? 12.027 14.309 -1.575 1.00 82.81 80 PRO A O 1
ATOM 631 N N . ASN A 1 81 ? 13.129 13.184 0.007 1.00 87.06 81 ASN A N 1
ATOM 632 C CA . ASN A 1 81 ? 14.000 14.311 0.354 1.00 87.06 81 ASN A CA 1
ATOM 633 C C . ASN A 1 81 ? 15.143 14.499 -0.647 1.00 87.06 81 ASN A C 1
ATOM 635 O O . ASN A 1 81 ? 15.599 15.613 -0.885 1.00 87.06 81 ASN A O 1
ATOM 639 N N . THR A 1 82 ? 15.668 13.393 -1.179 1.00 89.88 82 THR A N 1
ATOM 640 C CA . THR A 1 82 ? 16.875 13.407 -2.022 1.00 89.88 82 THR A CA 1
ATOM 641 C C . THR A 1 82 ? 16.588 13.109 -3.490 1.00 89.88 82 THR A C 1
ATOM 643 O O . THR A 1 82 ? 17.485 13.236 -4.320 1.00 89.88 82 THR A O 1
ATOM 646 N N . GLY A 1 83 ? 15.376 12.654 -3.822 1.00 85.75 83 GLY A N 1
ATOM 647 C CA . GLY A 1 83 ? 14.992 12.175 -5.153 1.00 85.75 83 GLY A CA 1
ATOM 648 C C . GLY A 1 83 ? 15.692 10.879 -5.579 1.00 85.75 83 GLY A C 1
ATOM 649 O O . GLY A 1 83 ? 15.441 10.357 -6.663 1.00 85.75 83 GLY A O 1
ATOM 650 N N . ARG A 1 84 ? 16.579 10.327 -4.744 1.00 89.06 84 ARG A N 1
ATOM 651 C CA . ARG A 1 84 ? 17.401 9.169 -5.093 1.00 89.06 84 ARG A CA 1
ATOM 652 C C . ARG A 1 84 ? 16.576 7.888 -5.073 1.00 89.06 84 ARG A C 1
ATOM 654 O O . ARG A 1 84 ? 15.813 7.653 -4.140 1.00 89.06 84 ARG A O 1
ATOM 661 N N . SER A 1 85 ? 16.784 7.007 -6.051 1.00 91.06 85 SER A N 1
ATOM 662 C CA . SER A 1 85 ? 16.165 5.677 -6.058 1.00 91.06 85 SER A CA 1
ATOM 663 C C . SER A 1 85 ? 16.524 4.884 -4.801 1.00 91.06 85 SER A C 1
ATOM 665 O O . SER A 1 85 ? 17.690 4.765 -4.417 1.00 91.06 85 SER A O 1
ATOM 667 N N . ARG A 1 86 ? 15.510 4.271 -4.188 1.00 91.38 86 ARG A N 1
ATOM 668 C CA . ARG A 1 86 ? 15.662 3.363 -3.044 1.00 91.38 86 ARG A CA 1
ATOM 669 C C . ARG A 1 86 ? 16.078 1.953 -3.475 1.00 91.38 86 ARG A C 1
ATOM 671 O O . ARG A 1 86 ? 16.193 1.072 -2.628 1.00 91.38 86 ARG A O 1
ATOM 678 N N . GLY A 1 87 ? 16.306 1.729 -4.773 1.00 92.81 87 GLY A N 1
ATOM 679 C CA . GLY A 1 87 ? 16.762 0.446 -5.313 1.00 92.81 87 GLY A CA 1
ATOM 680 C C . GLY A 1 87 ? 15.664 -0.616 -5.399 1.00 92.81 87 GLY A C 1
ATOM 681 O O . GLY A 1 87 ? 15.967 -1.810 -5.393 1.00 92.81 87 GLY A O 1
ATOM 682 N N . PHE A 1 88 ? 14.397 -0.201 -5.461 1.00 94.69 88 PHE A N 1
ATOM 683 C CA . PHE A 1 88 ? 13.274 -1.096 -5.715 1.00 94.69 88 PHE A CA 1
ATOM 684 C C . PHE A 1 88 ? 12.143 -0.392 -6.467 1.00 94.69 88 PHE A C 1
ATOM 686 O O . PHE A 1 88 ? 11.999 0.832 -6.412 1.00 94.69 88 PHE A O 1
ATOM 693 N N . ALA A 1 89 ? 11.329 -1.185 -7.154 1.00 94.69 89 ALA A N 1
ATOM 694 C CA . ALA A 1 89 ? 10.174 -0.710 -7.899 1.00 94.69 89 ALA A CA 1
ATOM 695 C C . ALA A 1 89 ? 8.988 -1.664 -7.748 1.00 94.69 89 ALA A C 1
ATOM 697 O O . ALA A 1 89 ? 9.150 -2.839 -7.412 1.00 94.69 89 ALA A O 1
ATOM 698 N N . PHE A 1 90 ? 7.798 -1.147 -8.027 1.00 95.25 90 PHE A N 1
ATOM 699 C CA . PHE A 1 90 ? 6.602 -1.946 -8.244 1.00 95.25 90 PHE A CA 1
ATOM 700 C C . PHE A 1 90 ? 6.196 -1.872 -9.709 1.00 95.25 90 PHE A C 1
ATOM 702 O O . PHE A 1 90 ? 6.209 -0.792 -10.293 1.00 95.25 90 PHE A O 1
ATOM 709 N N . ILE A 1 91 ? 5.822 -3.006 -10.286 1.00 94.88 91 ILE A N 1
ATOM 710 C CA . ILE A 1 91 ? 5.369 -3.110 -11.672 1.00 94.88 91 ILE A CA 1
ATOM 711 C C . ILE A 1 91 ? 3.995 -3.765 -11.657 1.00 94.88 91 ILE A C 1
ATOM 713 O O . ILE A 1 91 ? 3.838 -4.823 -11.058 1.00 94.88 91 ILE A O 1
ATOM 717 N N . VAL A 1 92 ? 3.006 -3.151 -12.295 1.00 93.50 92 VAL A N 1
ATOM 718 C CA . VAL A 1 92 ? 1.677 -3.741 -12.480 1.00 93.50 92 VAL A CA 1
ATOM 719 C C . VAL A 1 92 ? 1.589 -4.252 -13.909 1.00 93.50 92 VAL A C 1
ATOM 721 O O . VAL A 1 92 ? 1.775 -3.491 -14.859 1.00 93.50 92 VAL A O 1
ATOM 724 N N . PHE A 1 93 ? 1.332 -5.547 -14.066 1.00 95.06 93 PHE A N 1
ATOM 725 C CA . PHE A 1 93 ? 1.140 -6.170 -15.374 1.00 95.06 93 PHE A CA 1
ATOM 726 C C . PHE A 1 93 ? -0.330 -6.202 -15.746 1.00 95.06 93 PHE A C 1
ATOM 728 O O . PHE A 1 93 ? -1.171 -6.383 -14.877 1.00 95.06 93 PHE A O 1
ATOM 735 N N . ALA A 1 94 ? -0.648 -6.166 -17.038 1.00 92.69 94 ALA A N 1
ATOM 736 C CA . ALA A 1 94 ? -2.015 -6.335 -17.527 1.00 92.69 94 ALA A CA 1
ATOM 737 C C . ALA A 1 94 ? -2.613 -7.710 -17.159 1.00 92.69 94 ALA A C 1
ATOM 739 O O . ALA A 1 94 ? -3.824 -7.841 -17.005 1.00 92.69 94 ALA A O 1
ATOM 740 N N . LYS A 1 95 ? -1.775 -8.746 -16.997 1.00 91.94 95 LYS A N 1
ATOM 741 C CA . LYS A 1 95 ? -2.195 -10.122 -16.671 1.00 91.94 95 LYS A CA 1
ATOM 742 C C . LYS A 1 95 ? -1.325 -10.746 -15.582 1.00 91.94 95 LYS A C 1
ATOM 744 O O . LYS A 1 95 ? -0.103 -10.591 -15.615 1.00 91.94 95 LYS A O 1
ATOM 749 N N . ALA A 1 96 ? -1.946 -11.524 -14.691 1.00 91.06 96 ALA A N 1
ATOM 750 C CA . ALA A 1 96 ? -1.276 -12.192 -13.566 1.00 91.06 96 ALA A CA 1
ATOM 751 C C . ALA A 1 96 ? -0.285 -13.275 -14.016 1.00 91.06 96 ALA A C 1
ATOM 753 O O . ALA A 1 96 ? 0.760 -13.444 -13.394 1.00 91.06 96 ALA A O 1
ATOM 754 N N . GLU A 1 97 ? -0.553 -13.928 -15.154 1.00 91.62 97 GLU A N 1
ATOM 755 C CA . GLU A 1 97 ? 0.322 -14.950 -15.755 1.00 91.62 97 GLU A CA 1
ATOM 756 C C . GLU A 1 97 ? 1.759 -14.454 -15.983 1.00 91.62 97 GLU A C 1
ATOM 758 O O . GLU A 1 97 ? 2.709 -15.238 -15.975 1.00 91.62 97 GLU A O 1
ATOM 763 N N . SER A 1 98 ? 1.932 -13.142 -16.182 1.00 93.31 98 SER A N 1
ATOM 764 C CA . SER A 1 98 ? 3.247 -12.515 -16.353 1.00 93.31 98 SER A CA 1
ATOM 765 C C . SER A 1 98 ? 4.128 -12.737 -15.122 1.00 93.31 98 SER A C 1
ATOM 767 O O . SER A 1 98 ? 5.322 -12.990 -15.260 1.00 93.31 98 SER A O 1
ATOM 769 N N . LEU A 1 99 ? 3.542 -12.712 -13.918 1.00 92.94 99 LEU A N 1
ATOM 770 C CA . LEU A 1 99 ? 4.271 -12.953 -12.675 1.00 92.94 99 LEU A CA 1
ATOM 771 C C . LEU A 1 99 ? 4.796 -14.384 -12.611 1.00 92.94 99 LEU A C 1
ATOM 773 O O . LEU A 1 99 ? 5.952 -14.585 -12.258 1.00 92.94 99 LEU A O 1
ATOM 777 N N . ASP A 1 100 ? 3.984 -15.374 -12.979 1.00 92.38 100 ASP A N 1
ATOM 778 C CA . ASP A 1 100 ? 4.391 -16.781 -12.910 1.00 92.38 100 ASP A CA 1
ATOM 779 C C . ASP A 1 100 ? 5.507 -17.094 -13.917 1.00 92.38 100 ASP A C 1
ATOM 781 O O . ASP A 1 100 ? 6.442 -17.834 -13.597 1.00 92.38 100 ASP A O 1
ATOM 785 N N . LYS A 1 101 ? 5.478 -16.463 -15.101 1.00 94.19 101 LYS A N 1
ATOM 786 C CA . LYS A 1 101 ? 6.575 -16.537 -16.081 1.00 94.19 101 LYS A CA 1
ATOM 787 C C . LYS A 1 101 ? 7.873 -15.952 -15.530 1.00 94.19 101 LYS A C 1
ATOM 789 O O . LYS A 1 101 ? 8.922 -16.563 -15.702 1.00 94.19 101 LYS A O 1
ATOM 794 N N . ILE A 1 102 ? 7.801 -14.810 -14.845 1.00 94.44 102 ILE A N 1
ATOM 795 C CA . ILE A 1 102 ? 8.962 -14.165 -14.212 1.00 94.44 102 ILE A CA 1
ATOM 796 C C . ILE A 1 102 ? 9.530 -15.065 -13.112 1.00 94.44 102 ILE A C 1
ATOM 798 O O . ILE A 1 102 ? 10.716 -15.370 -13.129 1.00 94.44 102 ILE A O 1
ATOM 802 N N . MET A 1 103 ? 8.687 -15.585 -12.213 1.00 91.44 103 MET A N 1
ATOM 803 C CA . MET A 1 103 ? 9.147 -16.497 -11.153 1.00 91.44 103 MET A CA 1
ATOM 804 C C . MET A 1 103 ? 9.785 -17.773 -11.718 1.00 91.44 103 MET A C 1
ATOM 806 O O . MET A 1 103 ? 10.727 -18.303 -11.134 1.00 91.44 103 MET A O 1
ATOM 810 N N . SER A 1 104 ? 9.287 -18.260 -12.858 1.00 92.56 104 SER A N 1
ATOM 811 C CA . SER A 1 104 ? 9.807 -19.461 -13.523 1.00 92.56 104 SER A CA 1
ATOM 812 C C . SER A 1 104 ? 11.098 -19.210 -14.307 1.00 92.56 104 SER A C 1
ATOM 814 O O . SER A 1 104 ? 11.868 -20.143 -14.521 1.00 92.56 104 SER A O 1
ATOM 816 N N . ALA A 1 105 ? 11.349 -17.970 -14.737 1.00 90.62 105 ALA A N 1
ATOM 817 C CA . ALA A 1 105 ? 12.558 -17.591 -15.466 1.00 90.62 105 ALA A CA 1
ATOM 818 C C . ALA A 1 105 ? 13.814 -17.579 -14.574 1.00 90.62 105 ALA A C 1
ATOM 820 O O . ALA A 1 105 ? 14.929 -17.721 -15.079 1.00 90.62 105 ALA A O 1
ATOM 821 N N . GLY A 1 106 ? 13.640 -17.481 -13.252 1.00 88.38 106 GLY A N 1
ATOM 822 C CA . GLY A 1 106 ? 14.714 -17.592 -12.271 1.00 88.38 106 GLY A CA 1
ATOM 823 C C . GLY A 1 106 ? 15.443 -16.270 -12.038 1.00 88.38 106 GLY A C 1
ATOM 824 O O . GLY A 1 106 ? 14.882 -15.331 -11.480 1.00 88.38 106 GLY A O 1
ATOM 825 N N . ASP A 1 107 ? 16.726 -16.211 -12.393 1.00 91.88 107 ASP A N 1
ATOM 826 C CA . ASP A 1 107 ? 17.573 -15.053 -12.105 1.00 91.88 107 ASP A CA 1
ATOM 827 C C . ASP A 1 107 ? 17.387 -13.937 -13.141 1.00 91.88 107 ASP A C 1
ATOM 829 O O . ASP A 1 107 ? 17.510 -14.152 -14.345 1.00 91.88 107 ASP A O 1
ATOM 833 N N . HIS A 1 108 ? 17.191 -12.706 -12.666 1.00 93.38 108 HIS A N 1
ATOM 834 C CA . HIS A 1 108 ? 17.080 -11.521 -13.515 1.00 93.38 108 HIS A CA 1
ATOM 835 C C . HIS A 1 108 ? 18.247 -10.567 -13.252 1.00 93.38 108 HIS A C 1
ATOM 837 O O . HIS A 1 108 ? 18.618 -10.317 -12.104 1.00 93.38 108 HIS A O 1
ATOM 843 N N . VAL A 1 109 ? 18.828 -10.011 -14.316 1.00 94.12 109 VAL A N 1
ATOM 844 C CA . VAL A 1 109 ? 19.947 -9.062 -14.239 1.00 94.12 109 VAL A CA 1
ATOM 845 C C . VAL A 1 109 ? 19.600 -7.821 -15.051 1.00 94.12 109 VAL A C 1
ATOM 847 O O . VAL A 1 109 ? 19.267 -7.934 -16.225 1.00 94.12 109 VAL A O 1
ATOM 850 N N . ILE A 1 110 ? 19.693 -6.648 -14.423 1.00 93.50 110 ILE A N 1
ATOM 851 C CA . ILE A 1 110 ? 19.446 -5.334 -15.035 1.00 93.50 110 ILE A CA 1
ATOM 852 C C . ILE A 1 110 ? 20.618 -4.427 -14.650 1.00 93.50 110 ILE A C 1
ATOM 854 O O . ILE A 1 110 ? 21.011 -4.403 -13.483 1.00 93.50 110 ILE A O 1
ATOM 858 N N . ASN A 1 111 ? 21.213 -3.715 -15.613 1.00 89.62 111 ASN A N 1
ATOM 859 C CA . ASN A 1 111 ? 22.393 -2.859 -15.399 1.00 89.62 111 ASN A CA 1
ATOM 860 C C . ASN A 1 111 ? 23.538 -3.572 -14.660 1.00 89.62 111 ASN A C 1
ATOM 862 O O . ASN A 1 111 ? 24.064 -3.076 -13.664 1.00 89.62 111 ASN A O 1
ATOM 866 N N . ASN A 1 112 ? 23.875 -4.790 -15.104 1.00 90.75 112 ASN A N 1
ATOM 867 C CA . ASN A 1 112 ? 24.896 -5.652 -14.491 1.00 90.75 112 ASN A CA 1
ATOM 868 C C . ASN A 1 112 ? 24.658 -5.981 -13.005 1.00 90.75 112 ASN A C 1
ATOM 870 O O . ASN A 1 112 ? 25.553 -6.493 -12.331 1.00 90.75 112 ASN A O 1
ATOM 874 N N . LYS A 1 113 ? 23.448 -5.740 -12.493 1.00 93.50 113 LYS A N 1
ATOM 875 C CA . LYS A 1 113 ? 23.065 -6.031 -11.118 1.00 93.50 113 LYS A CA 1
ATOM 876 C C . LYS A 1 113 ? 21.963 -7.079 -11.094 1.00 93.50 113 LYS A C 1
ATOM 878 O O . LYS A 1 113 ? 20.971 -6.976 -11.811 1.00 93.50 113 LYS A O 1
ATOM 883 N N . LYS A 1 114 ? 22.140 -8.101 -10.258 1.00 94.00 114 LYS A N 1
ATOM 884 C CA . LYS A 1 114 ? 21.112 -9.117 -10.026 1.00 94.00 114 LYS A CA 1
ATOM 885 C C . LYS A 1 114 ? 19.941 -8.493 -9.264 1.00 94.00 114 LYS A C 1
ATOM 887 O O . LYS A 1 114 ? 20.151 -7.877 -8.218 1.00 94.00 114 LYS A O 1
ATOM 892 N N . VAL A 1 115 ? 18.737 -8.659 -9.797 1.00 95.75 115 VAL A N 1
ATOM 893 C CA . VAL A 1 115 ? 17.485 -8.165 -9.215 1.00 95.75 115 VAL A CA 1
ATOM 894 C C . VAL A 1 115 ? 16.663 -9.335 -8.678 1.00 95.75 115 VAL A C 1
ATOM 896 O O . VAL A 1 115 ? 16.831 -10.474 -9.108 1.00 95.75 115 VAL A O 1
ATOM 899 N N . ASP A 1 116 ? 15.793 -9.047 -7.715 1.00 93.56 116 ASP A N 1
ATOM 900 C CA . ASP A 1 116 ? 15.000 -10.038 -6.982 1.00 93.56 116 ASP A CA 1
ATOM 901 C C . ASP A 1 116 ? 13.503 -9.730 -7.156 1.00 93.56 116 ASP A C 1
ATOM 903 O O . ASP A 1 116 ? 12.933 -8.961 -6.368 1.00 93.56 116 ASP A O 1
ATOM 907 N N . PRO A 1 117 ? 12.873 -10.232 -8.236 1.00 94.38 117 PRO A N 1
ATOM 908 C CA . PRO A 1 117 ? 11.448 -10.064 -8.459 1.00 94.38 117 PRO A CA 1
ATOM 909 C C . PRO A 1 117 ? 10.640 -11.013 -7.568 1.00 94.38 117 PRO A C 1
ATOM 911 O O . PRO A 1 117 ? 10.906 -12.208 -7.489 1.00 94.38 117 PRO A O 1
ATOM 914 N N . LYS A 1 118 ? 9.617 -10.478 -6.901 1.00 93.75 118 LYS A N 1
ATOM 915 C CA . LYS A 1 118 ? 8.698 -11.203 -6.013 1.00 93.75 118 LYS A CA 1
ATOM 916 C C . LYS A 1 118 ? 7.270 -10.737 -6.252 1.00 93.75 118 LYS A C 1
ATOM 918 O O . LYS A 1 118 ? 7.052 -9.586 -6.624 1.00 93.75 118 LYS A O 1
ATOM 923 N N . LYS A 1 119 ? 6.283 -11.602 -5.996 1.00 91.81 119 LYS A N 1
ATOM 924 C CA . LYS A 1 119 ? 4.880 -11.161 -5.946 1.00 91.81 119 LYS A CA 1
ATOM 925 C C . LYS A 1 119 ? 4.778 -10.068 -4.882 1.00 91.81 119 LYS A C 1
ATOM 927 O O . LYS A 1 119 ? 5.318 -10.227 -3.780 1.00 91.81 119 LYS A O 1
ATOM 932 N N . ALA A 1 120 ? 4.198 -8.926 -5.241 1.00 89.56 120 ALA A N 1
ATOM 933 C CA . ALA A 1 120 ? 4.075 -7.829 -4.300 1.00 89.56 120 ALA A CA 1
ATOM 934 C C . ALA A 1 120 ? 3.167 -8.266 -3.151 1.00 89.56 120 ALA A C 1
ATOM 936 O O . ALA A 1 120 ? 2.155 -8.927 -3.356 1.00 89.56 120 ALA A O 1
ATOM 937 N N . LYS A 1 121 ? 3.547 -7.909 -1.926 1.00 83.88 121 LYS A N 1
ATOM 938 C CA . LYS A 1 121 ? 2.658 -8.106 -0.786 1.00 83.88 121 LYS A CA 1
ATOM 939 C C . LYS A 1 121 ? 1.565 -7.045 -0.844 1.00 83.88 121 LYS A C 1
ATOM 941 O O . LYS A 1 121 ? 1.894 -5.864 -1.004 1.00 83.88 121 LYS A O 1
ATOM 946 N N . ALA A 1 122 ? 0.318 -7.480 -0.689 1.00 77.25 122 ALA A N 1
ATOM 947 C CA . ALA A 1 122 ? -0.814 -6.602 -0.434 1.00 77.25 122 ALA A CA 1
ATOM 948 C C . ALA A 1 122 ? -0.490 -5.678 0.746 1.00 77.25 122 ALA A C 1
ATOM 950 O O . ALA A 1 122 ? 0.173 -6.082 1.717 1.00 77.25 122 ALA A O 1
ATOM 951 N N . ARG A 1 123 ? -0.889 -4.410 0.635 1.00 80.25 123 ARG A N 1
ATOM 952 C CA . ARG A 1 123 ? -0.740 -3.471 1.744 1.00 80.25 123 ARG A CA 1
ATOM 953 C C . ARG A 1 123 ? -2.008 -3.517 2.575 1.00 80.25 123 ARG A C 1
ATOM 955 O O . ARG A 1 123 ? -3.067 -3.100 2.126 1.00 80.25 123 ARG A O 1
ATOM 962 N N . HIS A 1 124 ? -1.838 -3.961 3.811 1.00 85.44 124 HIS A N 1
ATOM 963 C CA . HIS A 1 124 ? -2.862 -3.871 4.833 1.00 85.44 124 HIS A CA 1
ATOM 964 C C . HIS A 1 124 ? -3.133 -2.405 5.163 1.00 85.44 124 HIS A C 1
ATOM 966 O O . HIS A 1 124 ? -2.193 -1.621 5.335 1.00 85.44 124 HIS A O 1
ATOM 972 N N . GLY A 1 125 ? -4.404 -2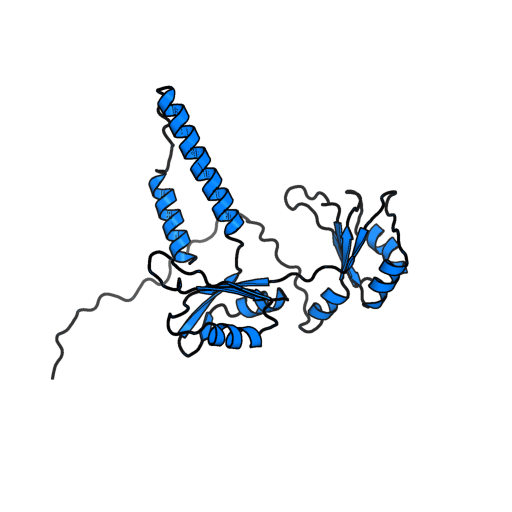.048 5.298 1.00 86.69 125 GLY A N 1
ATOM 973 C CA . GLY A 1 125 ? -4.807 -0.755 5.835 1.00 86.69 125 GLY A CA 1
ATOM 974 C C . GLY A 1 125 ? -5.205 -0.887 7.295 1.00 86.69 125 GLY A C 1
ATOM 975 O O . GLY A 1 125 ? -5.912 -1.822 7.650 1.00 86.69 125 GLY A O 1
ATOM 976 N N . LYS A 1 126 ? -4.798 0.056 8.147 1.00 88.56 126 LYS A N 1
ATOM 977 C CA . LYS A 1 126 ? -5.234 0.105 9.550 1.00 88.56 126 LYS A CA 1
ATOM 978 C C . LYS A 1 126 ? -6.066 1.363 9.790 1.00 88.56 126 LYS A C 1
ATOM 980 O O . LYS A 1 126 ? -5.623 2.467 9.472 1.00 88.56 126 LYS A O 1
ATOM 985 N N . ILE A 1 127 ? -7.248 1.198 10.374 1.00 90.75 127 ILE A N 1
ATOM 986 C CA . ILE A 1 127 ? -8.101 2.297 10.844 1.00 90.75 127 ILE A CA 1
ATOM 987 C C . ILE A 1 127 ? -8.088 2.385 12.362 1.00 90.75 127 ILE A C 1
ATOM 989 O O . ILE A 1 127 ? -7.946 1.380 13.061 1.00 90.75 127 ILE A O 1
ATOM 993 N N . PHE A 1 128 ? -8.229 3.609 12.854 1.00 89.94 128 PHE A N 1
ATOM 994 C CA . PHE A 1 128 ? -8.617 3.926 14.218 1.00 89.94 128 PHE A CA 1
ATOM 995 C C . PHE A 1 128 ? -10.128 4.139 14.240 1.00 89.94 128 PHE A C 1
ATOM 997 O O . PHE A 1 128 ? -10.648 4.841 13.375 1.00 89.94 128 PHE A O 1
ATOM 1004 N N . VAL A 1 129 ? -10.806 3.552 15.223 1.00 89.75 129 VAL A N 1
ATOM 1005 C CA . VAL A 1 129 ? -12.238 3.737 15.468 1.00 89.75 129 VAL A CA 1
ATOM 1006 C C . VAL A 1 129 ? -12.411 4.223 16.902 1.00 89.75 129 VAL A C 1
ATOM 1008 O O . VAL A 1 129 ? -12.228 3.449 17.841 1.00 89.75 129 VAL A O 1
ATOM 1011 N N . GLY A 1 130 ? -12.734 5.502 17.062 1.00 88.94 130 GLY A N 1
ATOM 1012 C CA . GLY A 1 130 ? -13.001 6.167 18.335 1.00 88.94 130 GLY A CA 1
ATOM 1013 C C . GLY A 1 130 ? -14.494 6.324 18.619 1.00 88.94 130 GLY A C 1
ATOM 1014 O O . GLY A 1 130 ? -15.345 6.061 17.767 1.00 88.94 130 GLY A O 1
ATOM 1015 N N . GLY A 1 131 ? -14.819 6.741 19.843 1.00 85.69 131 GLY A N 1
ATOM 1016 C CA . GLY A 1 131 ? -16.211 6.944 20.269 1.00 85.69 131 GLY A CA 1
ATOM 1017 C C . GLY A 1 131 ? -16.975 5.641 20.531 1.00 85.69 131 GLY A C 1
ATOM 1018 O O . GLY A 1 131 ? -18.198 5.640 20.666 1.00 85.69 131 GLY A O 1
ATOM 1019 N N . LEU A 1 132 ? -16.270 4.511 20.641 1.00 86.69 132 LEU A N 1
ATOM 1020 C CA . LEU A 1 132 ? -16.886 3.230 20.952 1.00 86.69 132 LEU A CA 1
ATOM 1021 C C . LEU A 1 132 ? -17.426 3.247 22.377 1.00 86.69 132 LEU A C 1
ATOM 1023 O O . LEU A 1 132 ? -16.708 3.454 23.357 1.00 86.69 132 LEU A O 1
ATOM 1027 N N . SER A 1 133 ? -18.715 2.969 22.506 1.00 83.25 133 SER A N 1
ATOM 1028 C CA . SER A 1 133 ? -19.341 2.852 23.814 1.00 83.25 133 SER A CA 1
ATOM 1029 C C . SER A 1 133 ? -19.030 1.514 24.473 1.00 83.25 133 SER A C 1
ATOM 1031 O O . SER A 1 133 ? -18.896 0.490 23.811 1.00 83.25 133 SER A O 1
ATOM 1033 N N . THR A 1 134 ? -19.000 1.507 25.803 1.00 79.56 134 THR A N 1
ATOM 1034 C CA . THR A 1 134 ? -18.716 0.323 26.627 1.00 79.56 134 THR A CA 1
ATOM 1035 C C . THR A 1 134 ? -19.729 -0.808 26.479 1.00 79.56 134 THR A C 1
ATOM 1037 O O . THR A 1 134 ? -19.433 -1.927 26.880 1.00 79.56 134 THR A O 1
ATOM 1040 N N . GLU A 1 135 ? -20.918 -0.522 25.947 1.00 80.88 135 GLU A N 1
ATOM 1041 C CA . GLU A 1 135 ? -21.949 -1.537 25.695 1.00 80.88 135 GLU A CA 1
ATOM 1042 C C . GLU A 1 135 ? -21.762 -2.250 24.348 1.00 80.88 135 GLU A C 1
ATOM 1044 O O . GLU A 1 135 ? -22.408 -3.266 24.120 1.00 80.88 135 GLU A O 1
ATOM 1049 N N . LEU A 1 136 ? -20.913 -1.730 23.450 1.00 84.06 136 LEU A N 1
ATOM 1050 C CA . LEU A 1 136 ? -20.606 -2.405 22.189 1.00 84.06 136 LEU A CA 1
ATOM 1051 C C . LEU A 1 136 ? -19.685 -3.596 22.463 1.00 84.06 136 LEU A C 1
ATOM 1053 O O . LEU A 1 136 ? -18.608 -3.442 23.053 1.00 84.06 136 LEU A O 1
ATOM 1057 N N . SER A 1 137 ? -20.113 -4.783 22.032 1.00 86.31 137 SER A N 1
ATOM 1058 C CA . SER A 1 137 ? -19.302 -5.992 22.135 1.00 86.31 137 SER A CA 1
ATOM 1059 C C . SER A 1 137 ? -18.255 -6.060 21.021 1.00 86.31 137 SER A C 1
ATOM 1061 O O . SER A 1 137 ? -18.357 -5.396 19.985 1.00 86.31 137 SER A O 1
ATOM 1063 N N . ASP A 1 138 ? -17.235 -6.894 21.224 1.00 85.69 138 ASP A N 1
ATOM 1064 C CA . ASP A 1 138 ? -16.177 -7.100 20.225 1.00 85.69 138 ASP A CA 1
ATOM 1065 C C . ASP A 1 138 ? -16.740 -7.704 18.939 1.00 85.69 138 ASP A C 1
ATOM 1067 O O . ASP A 1 138 ? -16.277 -7.400 17.839 1.00 85.69 138 ASP A O 1
ATOM 1071 N N . GLU A 1 139 ? -17.763 -8.543 19.094 1.00 88.00 139 GLU A N 1
ATOM 1072 C CA . GLU A 1 139 ? -18.479 -9.178 17.999 1.00 88.00 139 GLU A CA 1
ATOM 1073 C C . GLU A 1 139 ? -19.277 -8.155 17.197 1.00 88.00 139 GLU A C 1
ATOM 1075 O O . GLU A 1 139 ? -19.209 -8.191 15.975 1.00 88.00 139 GLU A O 1
ATOM 1080 N N . ASP A 1 140 ? -19.953 -7.200 17.845 1.00 89.31 140 ASP A N 1
ATOM 1081 C CA . ASP A 1 140 ? -20.699 -6.146 17.143 1.00 89.31 140 ASP A CA 1
ATOM 1082 C C . ASP A 1 140 ? -19.778 -5.307 16.257 1.00 89.31 140 ASP A C 1
ATOM 1084 O O . ASP A 1 140 ? -20.070 -5.081 15.085 1.00 89.31 140 ASP A O 1
ATOM 1088 N N . ILE A 1 141 ? -18.632 -4.889 16.804 1.00 88.62 141 ILE A N 1
ATOM 1089 C CA . ILE A 1 141 ? -17.630 -4.106 16.073 1.00 88.62 141 ILE A CA 1
ATOM 1090 C C . ILE A 1 141 ? -17.094 -4.935 14.905 1.00 88.62 141 ILE A C 1
ATOM 1092 O O . ILE A 1 141 ? -17.068 -4.469 13.769 1.00 88.62 141 ILE A O 1
ATOM 1096 N N . LYS A 1 142 ? -16.699 -6.186 15.156 1.00 90.44 142 LYS A N 1
ATOM 1097 C CA . LYS A 1 142 ? -16.152 -7.053 14.111 1.00 90.44 142 LYS A CA 1
ATOM 1098 C C . LYS A 1 142 ? -17.173 -7.343 13.012 1.00 90.44 142 LYS A C 1
ATOM 1100 O O . LYS A 1 142 ? -16.801 -7.300 11.847 1.00 90.44 142 LYS A O 1
ATOM 1105 N N . ASN A 1 143 ? -18.427 -7.611 13.366 1.00 91.75 143 ASN A N 1
ATOM 1106 C CA . ASN A 1 143 ? -19.507 -7.888 12.419 1.00 91.75 143 ASN A CA 1
ATOM 1107 C C . ASN A 1 143 ? -19.884 -6.646 11.609 1.00 91.75 143 ASN A C 1
ATOM 1109 O O . ASN A 1 143 ? -20.156 -6.750 10.418 1.00 91.75 143 ASN A O 1
ATOM 1113 N N . PHE A 1 144 ? -19.875 -5.467 12.236 1.00 91.44 144 PHE A N 1
ATOM 1114 C CA . PHE A 1 144 ? -20.089 -4.215 11.522 1.00 91.44 144 PHE A CA 1
ATOM 1115 C C . PHE A 1 144 ? -18.943 -3.939 10.549 1.00 91.44 144 PHE A C 1
ATOM 1117 O O . PHE A 1 144 ? -19.186 -3.579 9.407 1.00 91.44 144 PHE A O 1
ATOM 1124 N N . PHE A 1 145 ? -17.688 -4.116 10.963 1.00 90.94 145 PHE A N 1
ATOM 1125 C CA . PHE A 1 145 ? -16.555 -3.777 10.105 1.00 90.94 145 PHE A CA 1
ATOM 1126 C C . PHE A 1 145 ? -16.222 -4.843 9.057 1.00 90.94 145 PHE A C 1
ATOM 1128 O O . PHE A 1 145 ? -15.682 -4.507 8.005 1.00 90.94 145 PHE A O 1
ATOM 1135 N N . SER A 1 146 ? -16.589 -6.105 9.288 1.00 91.88 146 SER A N 1
ATOM 1136 C CA . SER A 1 146 ? -16.376 -7.185 8.320 1.00 91.88 146 SER A CA 1
ATOM 1137 C C . SER A 1 146 ? -17.210 -7.017 7.051 1.00 91.88 146 SER A C 1
ATOM 1139 O O . SER A 1 146 ? -16.864 -7.598 6.026 1.00 91.88 146 SER A O 1
ATOM 1141 N N . GLN A 1 147 ? -18.268 -6.197 7.089 1.00 91.06 147 GLN A N 1
ATOM 1142 C CA . GLN A 1 147 ? -19.067 -5.875 5.905 1.00 91.06 147 GLN A CA 1
ATOM 1143 C C . GLN A 1 147 ? -18.301 -5.023 4.879 1.00 91.06 147 GLN A C 1
ATOM 1145 O O . GLN A 1 147 ? -18.658 -5.034 3.706 1.00 91.06 147 GLN A O 1
ATOM 1150 N N . PHE A 1 148 ? -17.267 -4.287 5.308 1.00 89.56 148 PHE A N 1
ATOM 1151 C CA . PHE A 1 148 ? -16.470 -3.429 4.425 1.00 89.56 148 PHE A CA 1
ATOM 1152 C C . PHE A 1 148 ? -15.261 -4.154 3.833 1.00 89.56 148 PHE A C 1
ATOM 1154 O O . PHE A 1 148 ? -14.728 -3.726 2.817 1.00 89.56 148 PHE A O 1
ATOM 1161 N N . GLY A 1 149 ? -14.816 -5.248 4.452 1.00 89.50 149 GLY A N 1
ATOM 1162 C CA . GLY A 1 149 ? -13.733 -6.063 3.919 1.00 89.50 149 GLY A CA 1
ATOM 1163 C C . GLY A 1 149 ? -13.179 -7.072 4.915 1.00 89.50 149 GLY A C 1
ATOM 1164 O O . GLY A 1 149 ? -13.577 -7.129 6.082 1.00 89.50 149 GLY A O 1
ATOM 1165 N N . THR A 1 150 ? -12.217 -7.869 4.451 1.00 90.12 150 THR A N 1
ATOM 1166 C CA . THR A 1 150 ? -11.559 -8.889 5.273 1.00 90.12 150 THR A CA 1
ATOM 1167 C C . THR A 1 150 ? -10.717 -8.237 6.366 1.00 90.12 150 THR A C 1
ATOM 1169 O O . THR A 1 150 ? -9.727 -7.552 6.099 1.00 90.12 150 THR A O 1
ATOM 1172 N N . ILE A 1 151 ? -11.106 -8.470 7.620 1.00 92.31 151 ILE A N 1
ATOM 1173 C CA . ILE A 1 151 ? -10.363 -8.016 8.797 1.00 92.31 151 ILE A CA 1
ATOM 1174 C C . ILE A 1 151 ? -9.240 -9.010 9.100 1.00 92.31 151 ILE A C 1
ATOM 1176 O O . ILE A 1 151 ? -9.497 -10.185 9.365 1.00 92.31 151 ILE A O 1
ATOM 1180 N N . VAL A 1 152 ? -8.006 -8.515 9.134 1.00 90.31 152 VAL A N 1
ATOM 1181 C CA . VAL A 1 152 ? -6.811 -9.274 9.524 1.00 90.31 152 VAL A CA 1
ATOM 1182 C C . VAL A 1 152 ? -6.606 -9.245 11.033 1.00 90.31 152 VAL A C 1
ATOM 1184 O O . VAL A 1 152 ? -6.293 -10.270 11.634 1.00 90.31 152 VAL A O 1
ATOM 1187 N N . GLU A 1 153 ? -6.807 -8.090 11.668 1.00 88.25 153 GLU A N 1
ATOM 1188 C CA . GLU A 1 153 ? -6.566 -7.924 13.102 1.00 88.25 153 GLU A CA 1
ATOM 1189 C C . GLU A 1 153 ? -7.489 -6.865 13.707 1.00 88.25 153 GLU A C 1
ATOM 1191 O O . GLU A 1 153 ? -7.775 -5.848 13.079 1.00 88.25 153 GLU A O 1
ATOM 1196 N N . VAL A 1 154 ? -7.925 -7.089 14.949 1.00 89.38 154 VAL A N 1
ATOM 1197 C CA . VAL A 1 154 ? -8.632 -6.090 15.757 1.00 89.38 154 VAL A CA 1
ATOM 1198 C C . VAL A 1 154 ? -7.897 -5.928 17.078 1.00 89.38 154 VAL A C 1
ATOM 1200 O O . VAL A 1 154 ? -7.730 -6.888 17.828 1.00 89.38 154 VAL A O 1
ATOM 1203 N N . GLU A 1 155 ? -7.474 -4.707 17.372 1.00 88.38 155 GLU A N 1
ATOM 1204 C CA . GLU A 1 155 ? -6.774 -4.338 18.595 1.00 88.38 155 GLU A CA 1
ATOM 1205 C C . GLU A 1 155 ? -7.685 -3.442 19.433 1.00 88.38 155 GLU A C 1
ATOM 1207 O O . GLU A 1 155 ? -8.064 -2.354 19.006 1.00 88.38 155 GLU A O 1
ATOM 1212 N N . MET A 1 156 ? -8.034 -3.881 20.641 1.00 86.50 156 MET A N 1
ATOM 1213 C CA . MET A 1 156 ? -8.882 -3.113 21.558 1.00 86.50 156 MET A CA 1
ATOM 1214 C C . MET A 1 156 ? -8.112 -2.803 22.840 1.00 86.50 156 MET A C 1
ATOM 1216 O O . MET A 1 156 ? -8.057 -3.639 23.748 1.00 86.50 156 MET A O 1
ATOM 1220 N N . PRO A 1 157 ? -7.472 -1.625 22.939 1.00 81.56 157 PRO A N 1
ATOM 1221 C CA . PRO A 1 157 ? -6.690 -1.289 24.115 1.00 81.56 157 PRO A CA 1
ATOM 1222 C C . PRO A 1 157 ? -7.535 -1.246 25.391 1.00 81.56 157 PRO A C 1
ATOM 1224 O O . PRO A 1 157 ? -8.553 -0.556 25.494 1.00 81.56 157 PRO A O 1
ATOM 1227 N N . PHE A 1 158 ? -7.057 -1.971 26.399 1.00 79.69 158 PHE A N 1
ATOM 1228 C CA . PHE A 1 158 ? -7.675 -2.052 27.715 1.00 79.69 158 PHE A CA 1
ATOM 1229 C C . PHE A 1 158 ? -6.886 -1.228 28.731 1.00 79.69 158 PHE A C 1
ATOM 1231 O O . PHE A 1 158 ? -5.670 -1.393 28.880 1.00 79.69 158 PHE A O 1
ATOM 1238 N N . ASP A 1 159 ? -7.575 -0.354 29.458 1.00 79.12 159 ASP A N 1
ATOM 1239 C CA . ASP A 1 159 ? -6.991 0.368 30.578 1.00 79.12 159 ASP A CA 1
ATOM 1240 C C . ASP A 1 159 ? -6.924 -0.555 31.801 1.00 79.12 159 ASP A C 1
ATOM 1242 O O . ASP A 1 159 ? -7.911 -0.789 32.503 1.00 79.12 159 ASP A O 1
ATOM 1246 N N . LYS A 1 160 ? -5.722 -1.072 32.074 1.00 80.94 160 LYS A N 1
ATOM 1247 C CA . LYS A 1 160 ? -5.453 -1.939 33.230 1.00 80.94 160 LYS A CA 1
ATOM 1248 C C . LYS A 1 160 ? -5.663 -1.232 34.571 1.00 80.94 160 LYS A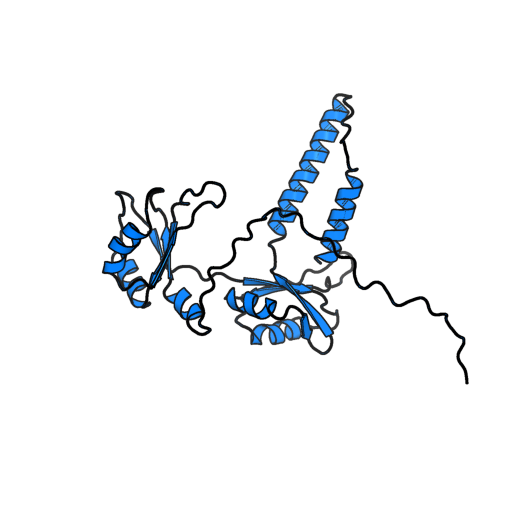 C 1
ATOM 1250 O O . LYS A 1 160 ? -5.861 -1.915 35.569 1.00 80.94 160 LYS A O 1
ATOM 1255 N N . THR A 1 161 ? -5.613 0.101 34.610 1.00 83.31 161 THR A N 1
ATOM 1256 C CA . THR A 1 161 ? -5.767 0.872 35.854 1.00 83.31 161 THR A CA 1
ATOM 1257 C C . THR A 1 161 ? -7.231 1.047 36.238 1.00 83.31 161 THR A C 1
ATOM 1259 O O . THR A 1 161 ? -7.572 0.938 37.412 1.00 83.31 161 THR A O 1
ATOM 1262 N N . LYS A 1 162 ? -8.103 1.254 35.246 1.00 78.38 162 LYS A N 1
ATOM 1263 C CA . LYS A 1 162 ? -9.549 1.446 35.438 1.00 78.38 162 LYS A CA 1
ATOM 1264 C C . LYS A 1 162 ? -10.374 0.179 35.222 1.00 78.38 162 LYS A C 1
ATOM 1266 O O . LYS A 1 162 ? -11.576 0.198 35.453 1.00 78.38 162 LYS A O 1
ATOM 1271 N N . ASN A 1 163 ? -9.735 -0.906 34.783 1.00 81.62 163 ASN A N 1
ATOM 1272 C CA . ASN A 1 163 ? -10.395 -2.145 34.375 1.00 81.62 163 ASN A CA 1
ATOM 1273 C C . ASN A 1 163 ? -11.495 -1.896 33.319 1.00 81.62 163 ASN A C 1
ATOM 1275 O O . ASN A 1 163 ? -12.579 -2.468 33.375 1.00 81.62 163 ASN A O 1
ATOM 1279 N N . GLN A 1 164 ? -11.218 -1.004 32.363 1.00 79.56 164 GLN A N 1
ATOM 1280 C CA . GLN A 1 164 ? -12.191 -0.545 31.374 1.00 79.56 164 GLN A CA 1
ATOM 1281 C C . GLN A 1 164 ? -11.560 -0.477 29.980 1.00 79.56 164 GLN A C 1
ATOM 1283 O O . GLN A 1 164 ? -10.375 -0.182 29.825 1.00 79.56 164 GLN A O 1
ATOM 1288 N N . ARG A 1 165 ? -12.360 -0.729 28.942 1.00 79.00 165 ARG A N 1
ATOM 1289 C CA . ARG A 1 165 ? -11.968 -0.492 27.545 1.00 79.00 165 ARG A CA 1
ATOM 1290 C C . ARG A 1 165 ? -11.803 1.004 27.313 1.00 79.00 165 ARG A C 1
ATOM 1292 O O . ARG A 1 165 ? -12.605 1.788 27.812 1.00 79.00 165 ARG A O 1
ATOM 1299 N N . LYS A 1 166 ? -10.796 1.403 26.537 1.00 78.38 166 LYS A N 1
ATOM 1300 C CA . LYS A 1 166 ? -10.474 2.825 26.353 1.00 78.38 166 LYS A CA 1
ATOM 1301 C C . LYS A 1 166 ? -11.424 3.584 25.410 1.00 78.38 166 LYS A C 1
ATOM 1303 O O . LYS A 1 166 ? -11.168 4.743 25.139 1.00 78.38 166 LYS A O 1
ATOM 1308 N N . GLY A 1 167 ? -12.521 2.968 24.963 1.00 84.50 167 GLY A N 1
ATOM 1309 C CA . GLY A 1 167 ? -13.525 3.619 24.112 1.00 84.50 167 GLY A CA 1
ATOM 1310 C C . GLY A 1 167 ? -13.114 3.757 22.644 1.00 84.50 167 GLY A C 1
ATOM 1311 O O . GLY A 1 167 ? -13.739 4.501 21.895 1.00 84.50 167 GLY A O 1
ATOM 1312 N N . PHE A 1 168 ? -12.083 3.028 22.223 1.00 88.69 168 PHE A N 1
ATOM 1313 C CA . PHE A 1 168 ? -11.625 2.989 20.841 1.00 88.69 168 PHE A CA 1
ATOM 1314 C C . PHE A 1 168 ? -11.007 1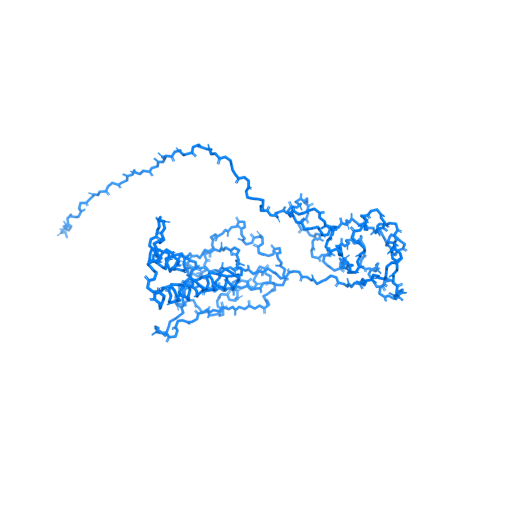.624 20.513 1.00 88.69 168 PHE A C 1
ATOM 1316 O O . PHE A 1 168 ? -10.632 0.857 21.410 1.00 88.69 168 PHE A O 1
ATOM 1323 N N . CYS A 1 169 ? -10.888 1.323 19.225 1.00 88.75 169 CYS A N 1
ATOM 1324 C CA . CYS A 1 169 ? -10.162 0.168 18.722 1.00 88.75 169 CYS A CA 1
ATOM 1325 C C . CYS A 1 169 ? -9.370 0.518 17.464 1.00 88.75 169 CYS A C 1
ATOM 1327 O O . CYS A 1 169 ? -9.552 1.570 16.849 1.00 88.75 169 CYS A O 1
ATOM 1329 N N . PHE A 1 170 ? -8.487 -0.393 17.075 1.00 91.00 170 PHE A N 1
ATOM 1330 C CA . PHE A 1 170 ? -7.890 -0.388 15.757 1.00 91.00 170 PHE A CA 1
ATOM 1331 C C . PHE A 1 170 ? -8.286 -1.636 14.992 1.00 91.00 170 PHE A C 1
ATOM 1333 O O . PHE A 1 170 ? -8.302 -2.732 15.550 1.00 91.00 170 PHE A O 1
ATOM 1340 N N . ILE A 1 171 ? -8.544 -1.471 13.702 1.00 91.75 171 ILE A N 1
ATOM 1341 C CA . ILE A 1 171 ? -8.900 -2.570 12.810 1.00 91.75 171 ILE A CA 1
ATOM 1342 C C . ILE A 1 171 ? -7.934 -2.543 11.637 1.00 91.75 171 ILE A C 1
ATOM 1344 O O . ILE A 1 171 ? -7.812 -1.534 10.945 1.00 91.75 171 ILE A O 1
ATOM 1348 N N . THR A 1 172 ? -7.222 -3.645 11.441 1.00 90.19 172 THR A N 1
ATOM 1349 C CA . THR A 1 172 ? -6.374 -3.877 10.276 1.00 90.19 172 THR A CA 1
ATOM 1350 C C . THR A 1 172 ? -7.170 -4.677 9.256 1.00 90.19 172 THR A C 1
ATOM 1352 O O . THR A 1 172 ? -7.552 -5.815 9.525 1.00 90.19 172 THR A O 1
ATOM 1355 N N . PHE A 1 173 ? -7.390 -4.101 8.084 1.00 91.25 173 PHE A N 1
ATOM 1356 C CA . PHE A 1 173 ? -7.943 -4.771 6.916 1.00 91.25 173 PHE A CA 1
ATOM 1357 C C . PHE A 1 173 ? -6.838 -5.337 6.033 1.00 91.25 173 PHE A C 1
ATOM 1359 O O . PHE A 1 173 ? -5.717 -4.823 6.002 1.00 91.25 173 PHE A O 1
ATOM 1366 N N . GLU A 1 174 ? -7.174 -6.383 5.285 1.00 86.88 174 GLU A N 1
ATOM 1367 C CA . GLU A 1 174 ? -6.292 -6.964 4.270 1.00 86.88 174 GLU A CA 1
ATOM 1368 C C . GLU A 1 174 ? -5.955 -5.954 3.168 1.00 86.88 174 GLU A C 1
ATOM 1370 O O . GLU A 1 174 ? -4.803 -5.859 2.750 1.00 86.88 174 GLU A O 1
ATOM 1375 N N . SER A 1 175 ? -6.937 -5.132 2.786 1.00 84.75 175 SER A N 1
ATOM 1376 C CA . SER A 1 175 ? -6.807 -4.104 1.755 1.00 84.75 175 SER A CA 1
ATOM 1377 C C . SER A 1 175 ? -6.836 -2.692 2.344 1.00 84.75 175 SER A C 1
ATOM 1379 O O . SER A 1 175 ? -7.746 -2.307 3.080 1.00 84.75 175 SER A O 1
ATOM 1381 N N . GLU A 1 176 ? -5.848 -1.880 1.969 1.00 84.50 176 GLU A N 1
ATOM 1382 C CA . GLU A 1 176 ? -5.795 -0.437 2.241 1.00 84.50 176 GLU A CA 1
ATOM 1383 C C . GLU A 1 176 ? -6.952 0.339 1.586 1.00 84.50 176 GLU A C 1
ATOM 1385 O O . GLU A 1 176 ? -7.306 1.429 2.033 1.00 84.50 176 GLU A O 1
ATOM 1390 N N . GLN A 1 177 ? -7.588 -0.214 0.552 1.00 82.31 177 GLN A N 1
ATOM 1391 C CA . GLN A 1 177 ? -8.697 0.451 -0.141 1.00 82.31 177 GLN A CA 1
ATOM 1392 C C . GLN A 1 177 ? -9.932 0.555 0.745 1.00 82.31 177 GLN A C 1
ATOM 1394 O O . GLN A 1 177 ? -10.537 1.622 0.803 1.00 82.31 177 GLN A O 1
ATOM 1399 N N . VAL A 1 178 ? -10.219 -0.496 1.519 1.00 87.69 178 VAL A N 1
ATOM 1400 C CA . VAL A 1 178 ? -11.300 -0.505 2.515 1.00 87.69 178 VAL A CA 1
ATOM 1401 C C . VAL A 1 178 ? -11.140 0.670 3.477 1.00 87.69 178 VAL A C 1
ATOM 1403 O O . VAL A 1 178 ? -12.100 1.353 3.818 1.00 87.69 178 VAL A O 1
ATOM 1406 N N . VAL A 1 179 ? -9.898 0.961 3.867 1.00 86.44 179 VAL A N 1
ATOM 1407 C CA . VAL A 1 179 ? -9.581 2.101 4.727 1.00 86.44 179 VAL A CA 1
ATOM 1408 C C . VAL A 1 179 ? -9.858 3.421 4.023 1.00 86.44 179 VAL A C 1
ATOM 1410 O O . VAL A 1 179 ? -10.530 4.275 4.591 1.00 86.44 179 VAL A O 1
ATOM 1413 N N . ASN A 1 180 ? -9.402 3.592 2.783 1.00 85.31 180 ASN A N 1
ATOM 1414 C CA . ASN A 1 180 ? -9.666 4.818 2.028 1.00 85.31 180 ASN A CA 1
ATOM 1415 C C . ASN A 1 180 ? -11.166 5.059 1.818 1.00 85.31 180 ASN A C 1
ATOM 1417 O O . ASN A 1 180 ? -11.612 6.199 1.903 1.00 85.31 180 ASN A O 1
ATOM 1421 N N . GLU A 1 181 ? -11.948 4.008 1.576 1.00 86.62 181 GLU A N 1
ATOM 1422 C CA . GLU A 1 181 ? -13.404 4.094 1.446 1.00 86.62 181 GLU A CA 1
ATOM 1423 C C . GLU A 1 181 ? -14.082 4.459 2.762 1.00 86.62 181 GLU A C 1
ATOM 1425 O O . GLU A 1 181 ? -14.877 5.397 2.792 1.00 86.62 181 GLU A O 1
ATOM 1430 N N . LEU A 1 182 ? -13.712 3.797 3.860 1.00 86.94 182 LEU A N 1
ATOM 1431 C CA . LEU A 1 182 ? -14.220 4.123 5.191 1.00 86.94 182 LEU A CA 1
ATOM 1432 C C . LEU A 1 182 ? -13.905 5.573 5.572 1.00 86.94 182 LEU A C 1
ATOM 1434 O O . LEU A 1 182 ? -14.755 6.266 6.123 1.00 86.94 182 LEU A O 1
ATOM 1438 N N . LEU A 1 183 ? -12.725 6.080 5.216 1.00 84.31 183 LEU A N 1
ATOM 1439 C CA . LEU A 1 183 ? -12.328 7.458 5.507 1.00 84.31 183 LEU A CA 1
ATOM 1440 C C . LEU A 1 183 ? -13.047 8.513 4.651 1.00 84.31 183 LEU A C 1
ATOM 1442 O O . LEU A 1 183 ? -13.076 9.675 5.058 1.00 84.31 183 LEU A O 1
ATOM 1446 N N . LYS A 1 184 ? -13.687 8.146 3.526 1.00 86.38 184 LYS A N 1
ATOM 1447 C CA . LYS A 1 184 ? -14.590 9.065 2.797 1.00 86.38 184 LYS A CA 1
ATOM 1448 C C . LYS A 1 184 ? -15.794 9.456 3.657 1.00 86.38 184 LYS A C 1
ATOM 1450 O O . LYS A 1 184 ? -16.357 10.533 3.479 1.00 86.38 184 LYS A O 1
ATOM 1455 N N . THR A 1 185 ? -16.201 8.590 4.585 1.00 82.94 185 THR A N 1
ATOM 1456 C CA . THR A 1 185 ? -17.283 8.837 5.543 1.00 82.94 185 THR A CA 1
ATOM 1457 C C . THR A 1 185 ? -16.766 8.568 6.950 1.00 82.94 185 THR A C 1
ATOM 1459 O O . THR A 1 185 ? -17.026 7.523 7.542 1.00 82.94 185 THR A O 1
ATOM 1462 N N . SER A 1 186 ? -16.017 9.537 7.481 1.00 77.62 186 SER A N 1
ATOM 1463 C CA . SER A 1 186 ? -15.316 9.431 8.766 1.00 77.62 186 SER A CA 1
ATOM 1464 C C . SER A 1 186 ? -16.227 9.204 9.974 1.00 77.62 186 SER A C 1
ATOM 1466 O O . SER A 1 186 ? -15.748 8.718 10.991 1.00 77.62 186 SER A O 1
ATOM 1468 N N . LYS A 1 187 ? -17.525 9.512 9.881 1.00 83.75 187 LYS A N 1
ATOM 1469 C CA . LYS A 1 187 ? -18.506 9.255 10.941 1.00 83.75 187 LYS A CA 1
ATOM 1470 C C . LYS A 1 187 ? -19.397 8.076 10.587 1.00 83.75 187 LYS A C 1
ATOM 1472 O O . LYS A 1 187 ? -20.057 8.094 9.552 1.00 83.75 187 LYS A O 1
ATOM 1477 N N . GLN A 1 188 ? -19.458 7.080 11.465 1.00 84.44 188 GLN A N 1
ATOM 1478 C CA . GLN A 1 188 ? -20.314 5.901 11.312 1.00 84.44 188 GLN A CA 1
ATOM 1479 C C . GLN A 1 188 ? -21.177 5.706 12.551 1.00 84.44 188 GLN A C 1
ATOM 1481 O O . GLN A 1 188 ? -20.779 6.062 13.657 1.00 84.44 188 GLN A O 1
ATOM 1486 N N . THR A 1 189 ? -22.364 5.125 12.381 1.00 85.56 189 THR A N 1
ATOM 1487 C CA . THR A 1 189 ? -23.259 4.808 13.503 1.00 85.56 189 THR A CA 1
ATOM 1488 C C . THR A 1 189 ? -23.335 3.300 13.703 1.00 85.56 189 THR A C 1
ATOM 1490 O O . THR A 1 189 ? -23.855 2.590 12.845 1.00 85.56 189 THR A O 1
ATOM 1493 N N . ILE A 1 190 ? -22.864 2.812 14.853 1.00 85.12 190 ILE A N 1
ATOM 1494 C CA . ILE A 1 190 ? -22.892 1.390 15.226 1.00 85.12 190 ILE A CA 1
ATOM 1495 C C . ILE A 1 190 ? -23.884 1.222 16.380 1.00 85.12 190 ILE A C 1
ATOM 1497 O O . ILE A 1 190 ? -23.705 1.812 17.444 1.00 85.12 190 ILE A O 1
ATOM 1501 N N . ASN A 1 191 ? -24.960 0.453 16.171 1.00 80.62 191 ASN A N 1
ATOM 1502 C CA . ASN A 1 191 ? -26.036 0.240 17.157 1.00 80.62 191 ASN A CA 1
ATOM 1503 C C . ASN A 1 191 ? -26.577 1.545 17.787 1.00 80.62 191 ASN A C 1
ATOM 1505 O O . ASN A 1 191 ? -26.811 1.623 18.992 1.00 80.62 191 ASN A O 1
ATOM 1509 N N . GLY A 1 192 ? -26.763 2.589 16.969 1.00 80.25 192 GLY A N 1
ATOM 1510 C CA . GLY A 1 192 ? -27.298 3.885 17.410 1.00 80.25 192 GLY A CA 1
ATOM 1511 C C . GLY A 1 192 ? -26.286 4.802 18.105 1.00 80.25 192 GLY A C 1
ATOM 1512 O O . GLY A 1 192 ? -26.689 5.817 18.669 1.00 80.25 192 GLY A O 1
ATOM 1513 N N . LYS A 1 193 ? -24.991 4.465 18.075 1.00 82.94 193 LYS A N 1
ATOM 1514 C CA . LYS A 1 193 ? -23.914 5.267 18.668 1.00 82.94 193 LYS A CA 1
ATOM 1515 C C . LYS A 1 193 ? -22.969 5.778 17.596 1.00 82.94 193 LYS A C 1
ATOM 1517 O O . LYS A 1 193 ? -22.559 5.012 16.726 1.00 82.94 193 LYS A O 1
ATOM 1522 N N . GLU A 1 194 ? -22.652 7.065 17.665 1.00 86.25 194 GLU A N 1
ATOM 1523 C CA . GLU A 1 194 ? -21.730 7.716 16.738 1.00 86.25 194 GLU A CA 1
ATOM 1524 C C . GLU A 1 194 ? -20.293 7.287 17.043 1.00 86.25 194 GLU A C 1
ATOM 1526 O O . GLU A 1 194 ? -19.874 7.234 18.198 1.00 86.25 194 GLU A O 1
ATOM 1531 N N . THR A 1 195 ? -19.566 6.945 15.987 1.00 87.12 195 THR A N 1
ATOM 1532 C CA . THR A 1 195 ? -18.173 6.513 16.023 1.00 87.12 195 THR A CA 1
ATOM 1533 C C . THR A 1 195 ? -17.394 7.305 14.989 1.00 87.12 195 THR A C 1
ATOM 1535 O O . THR A 1 195 ? -17.885 7.550 13.883 1.00 87.12 195 THR A O 1
ATOM 1538 N N . ASP A 1 196 ? -16.182 7.696 15.358 1.00 84.75 196 ASP A N 1
ATOM 1539 C CA . ASP A 1 196 ? -15.288 8.471 14.510 1.00 84.75 196 ASP A CA 1
ATOM 1540 C C . ASP A 1 196 ? -14.169 7.571 13.996 1.00 84.75 196 ASP A C 1
ATOM 1542 O O . ASP A 1 196 ? -13.572 6.799 14.747 1.00 84.75 196 ASP A O 1
ATOM 1546 N N . MET A 1 197 ? -13.858 7.682 12.711 1.00 86.38 197 MET A N 1
ATOM 1547 C CA . MET A 1 1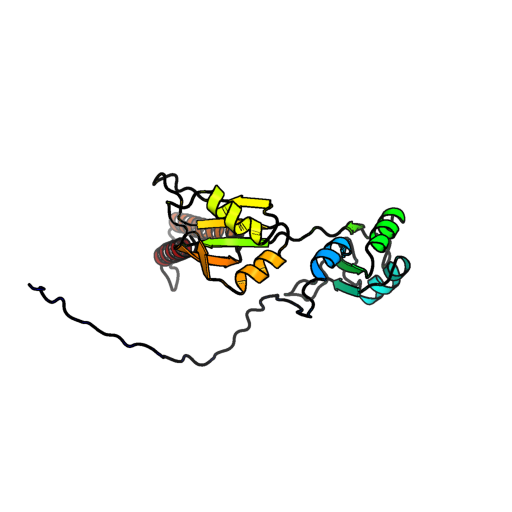97 ? -12.823 6.899 12.056 1.00 86.38 197 MET A CA 1
ATOM 1548 C C . MET A 1 197 ? -11.726 7.800 11.515 1.00 86.38 197 MET A C 1
ATOM 1550 O O . MET A 1 197 ? -11.982 8.813 10.861 1.00 86.38 197 MET A O 1
ATOM 1554 N N . ALA A 1 198 ? -10.487 7.389 11.751 1.00 85.06 198 ALA A N 1
ATOM 1555 C CA . ALA A 1 198 ? -9.305 8.058 11.234 1.00 85.06 198 ALA A CA 1
ATOM 1556 C C . ALA A 1 198 ? -8.288 7.034 10.727 1.00 85.06 198 ALA A C 1
ATOM 1558 O O . ALA A 1 198 ? -8.295 5.868 11.128 1.00 85.06 198 ALA A O 1
ATOM 1559 N N . MET A 1 199 ? -7.386 7.474 9.845 1.00 80.69 199 MET A N 1
ATOM 1560 C CA . MET A 1 199 ? -6.237 6.662 9.452 1.00 80.69 199 MET A CA 1
ATOM 1561 C C . MET A 1 199 ? -5.452 6.318 10.719 1.00 80.69 199 MET A C 1
ATOM 1563 O O . MET A 1 199 ? -5.066 7.220 11.470 1.00 80.69 199 MET A O 1
ATOM 1567 N N . ALA A 1 200 ? -5.199 5.032 10.970 1.00 70.81 200 ALA A N 1
ATOM 1568 C CA . ALA A 1 200 ? -4.362 4.662 12.098 1.00 70.81 200 ALA A CA 1
ATOM 1569 C C . ALA A 1 200 ? -2.916 5.011 11.757 1.00 70.81 200 ALA A C 1
ATOM 1571 O O . ALA A 1 200 ? -2.183 4.236 11.140 1.00 70.81 200 ALA A O 1
ATOM 1572 N N . VAL A 1 201 ? -2.484 6.193 12.181 1.00 62.47 201 VAL A N 1
ATOM 1573 C CA . VAL A 1 201 ? -1.060 6.494 12.224 1.00 62.47 201 VAL A CA 1
ATOM 1574 C C . VAL A 1 201 ? -0.452 5.513 13.216 1.00 62.47 201 VAL A C 1
ATOM 1576 O O . VAL A 1 201 ? -0.957 5.362 14.327 1.00 62.47 201 VAL A O 1
ATOM 1579 N N . VAL A 1 202 ? 0.615 4.816 12.823 1.00 52.44 202 VAL A N 1
ATOM 1580 C CA . VAL A 1 202 ? 1.361 3.937 13.728 1.00 52.44 202 VAL A CA 1
ATOM 1581 C C . VAL A 1 202 ? 1.980 4.814 14.816 1.00 52.44 202 VAL A C 1
ATOM 1583 O O . VAL A 1 202 ? 3.111 5.294 14.708 1.00 52.44 202 VAL A O 1
ATOM 1586 N N . VAL A 1 203 ? 1.212 5.042 15.884 1.00 48.56 203 VAL A N 1
ATOM 1587 C CA . VAL A 1 203 ? 1.609 5.861 17.031 1.00 48.56 203 VAL A CA 1
ATOM 1588 C C . VAL A 1 203 ? 2.851 5.265 17.689 1.00 48.56 203 VAL A C 1
ATOM 1590 O O . VAL A 1 203 ? 3.584 5.986 18.345 1.00 48.56 203 VAL A O 1
ATOM 1593 N N . THR A 1 204 ? 3.188 3.995 17.442 1.00 46.31 204 THR A N 1
ATOM 1594 C CA . THR A 1 204 ? 4.443 3.377 17.885 1.00 46.31 204 THR A CA 1
ATOM 1595 C C . THR A 1 204 ? 5.668 4.182 17.460 1.00 46.31 204 THR A C 1
ATOM 1597 O O . THR A 1 204 ? 6.598 4.315 18.249 1.00 46.31 204 THR A O 1
ATOM 1600 N N . MET A 1 205 ? 5.681 4.778 16.264 1.00 43.00 205 MET A N 1
ATOM 1601 C CA . MET A 1 205 ? 6.826 5.574 15.814 1.00 43.00 205 MET A CA 1
ATOM 1602 C C . MET A 1 205 ? 6.844 6.950 16.493 1.00 43.00 205 MET A C 1
ATOM 1604 O O . MET A 1 205 ? 7.886 7.376 16.981 1.00 43.00 205 MET A O 1
ATOM 1608 N N . VAL A 1 206 ? 5.685 7.599 16.635 1.00 44.94 206 VAL A N 1
ATOM 1609 C CA . VAL A 1 206 ? 5.575 8.909 17.301 1.00 44.94 206 VAL A CA 1
ATOM 1610 C C . VAL A 1 206 ? 5.836 8.787 18.804 1.00 44.94 206 VAL A C 1
ATOM 1612 O O . VAL A 1 206 ? 6.623 9.548 19.348 1.00 44.94 206 VAL A O 1
ATOM 1615 N N . ALA A 1 207 ? 5.270 7.791 19.481 1.00 47.22 207 ALA A N 1
ATOM 1616 C CA . ALA A 1 207 ? 5.470 7.541 20.904 1.00 47.22 207 ALA A CA 1
ATOM 1617 C C . ALA A 1 207 ? 6.891 7.062 21.223 1.00 47.22 207 ALA A C 1
ATOM 1619 O O . ALA A 1 207 ? 7.439 7.472 22.242 1.00 47.22 207 ALA A O 1
ATOM 1620 N N . THR A 1 208 ? 7.523 6.252 20.362 1.00 49.53 208 THR A N 1
ATOM 1621 C CA . THR A 1 208 ? 8.928 5.851 20.567 1.00 49.53 208 THR A CA 1
ATOM 1622 C C . THR A 1 208 ? 9.871 7.025 20.327 1.00 49.53 208 THR A C 1
ATOM 1624 O O . THR A 1 208 ? 10.774 7.241 21.128 1.00 49.53 208 THR A O 1
ATOM 1627 N N . VAL A 1 209 ? 9.657 7.822 19.273 1.00 49.78 209 VAL A N 1
ATOM 1628 C CA . VAL A 1 209 ? 10.492 8.999 18.988 1.00 49.78 209 VAL A CA 1
ATOM 1629 C C . VAL A 1 209 ? 10.295 10.068 20.061 1.00 49.78 209 VAL A C 1
ATOM 1631 O O . VAL A 1 209 ? 11.277 10.549 20.617 1.00 49.78 209 VAL A O 1
ATOM 1634 N N . VAL A 1 210 ? 9.054 10.390 20.432 1.00 55.69 210 VAL A N 1
ATOM 1635 C CA . VAL A 1 210 ? 8.776 11.348 21.512 1.00 55.69 210 VAL A CA 1
ATOM 1636 C C . VAL A 1 210 ? 9.279 10.813 22.854 1.00 55.69 210 VAL A C 1
ATOM 1638 O O . VAL A 1 210 ? 9.915 11.554 23.597 1.00 55.69 210 VAL A O 1
ATOM 1641 N N . GLY A 1 211 ? 9.092 9.525 23.146 1.00 55.47 211 GLY A N 1
ATOM 1642 C CA . GLY A 1 211 ? 9.610 8.882 24.354 1.00 55.47 211 GLY A CA 1
ATOM 1643 C C . GLY A 1 211 ? 11.137 8.929 24.445 1.00 55.47 211 GLY A C 1
ATOM 1644 O O . GLY A 1 211 ? 11.675 9.307 25.485 1.00 55.47 211 GLY A O 1
ATOM 1645 N N . ALA A 1 212 ? 11.842 8.631 23.351 1.00 55.91 212 ALA A N 1
ATOM 1646 C CA . ALA A 1 212 ? 13.299 8.722 23.273 1.00 55.91 212 ALA A CA 1
ATOM 1647 C C . ALA A 1 212 ? 13.792 10.169 23.427 1.00 55.91 212 ALA A C 1
ATOM 1649 O O . ALA A 1 212 ? 14.763 10.413 24.141 1.00 55.91 212 ALA A O 1
ATOM 1650 N N . VAL A 1 213 ? 13.096 11.138 22.823 1.00 55.78 213 VAL A N 1
ATOM 1651 C CA . VAL A 1 213 ? 13.411 12.567 22.962 1.00 55.78 213 VAL A CA 1
ATOM 1652 C C . VAL A 1 213 ? 13.209 13.031 24.406 1.00 55.78 213 VAL A C 1
ATOM 1654 O O . VAL A 1 213 ? 14.093 13.674 24.968 1.00 55.78 213 VAL A O 1
ATOM 1657 N N . VAL A 1 214 ? 12.098 12.665 25.052 1.00 65.19 214 VAL A N 1
ATOM 1658 C CA . VAL A 1 214 ? 11.839 13.008 26.462 1.00 65.19 214 VAL A CA 1
ATOM 1659 C C . VAL A 1 214 ? 12.883 12.371 27.384 1.00 65.19 214 VAL A C 1
ATOM 1661 O O . VAL A 1 214 ? 13.374 13.037 28.298 1.00 65.19 214 VAL A O 1
ATOM 1664 N N . HIS A 1 215 ? 13.263 11.114 27.136 1.00 61.94 215 HIS A N 1
ATOM 1665 C CA . HIS A 1 215 ? 14.296 10.426 27.911 1.00 61.94 215 HIS A CA 1
ATOM 1666 C C . HIS A 1 215 ? 15.667 11.101 27.763 1.00 61.94 215 HIS A C 1
ATOM 1668 O O . HIS A 1 215 ? 16.296 11.436 28.765 1.00 61.94 215 HIS A O 1
ATOM 1674 N N . ALA A 1 216 ? 16.085 11.401 26.529 1.00 65.19 216 ALA A N 1
ATOM 1675 C CA . ALA A 1 216 ? 17.352 12.074 26.246 1.00 65.19 216 ALA A CA 1
ATOM 1676 C C . ALA A 1 216 ? 17.424 13.477 26.873 1.00 65.19 216 ALA A C 1
ATOM 1678 O O . ALA A 1 216 ? 18.466 13.889 27.384 1.00 65.19 216 ALA A O 1
ATOM 1679 N N . VAL A 1 217 ? 16.307 14.213 26.890 1.00 63.03 217 VAL A N 1
ATOM 1680 C CA . VAL A 1 217 ? 16.235 15.530 27.538 1.00 63.03 217 VAL A CA 1
ATOM 1681 C C . VAL A 1 217 ? 16.368 15.409 29.060 1.00 63.03 217 VAL A C 1
ATOM 1683 O O . VAL A 1 217 ? 17.101 16.197 29.663 1.00 63.03 217 VAL A O 1
ATOM 1686 N N . LYS A 1 218 ? 15.728 14.413 29.688 1.00 68.19 218 LYS A N 1
ATOM 1687 C CA . LYS A 1 218 ? 15.864 14.153 31.133 1.00 68.19 218 LYS A CA 1
ATOM 1688 C C . LYS A 1 218 ? 17.295 13.740 31.505 1.00 68.19 218 LYS A C 1
ATOM 1690 O O . LYS A 1 218 ? 17.835 14.252 32.486 1.00 68.19 218 LYS A O 1
ATOM 1695 N N . GLU A 1 219 ? 17.947 12.900 30.701 1.00 73.81 219 GLU A N 1
ATOM 1696 C CA . GLU A 1 219 ? 19.356 12.523 30.897 1.00 73.81 219 GLU A CA 1
ATOM 1697 C C . GLU A 1 219 ? 20.311 13.717 30.751 1.00 73.81 219 GLU A C 1
ATOM 1699 O O . GLU A 1 219 ? 21.193 13.916 31.590 1.00 73.81 219 GLU A O 1
ATOM 1704 N N . ALA A 1 220 ? 20.118 14.558 29.731 1.00 66.81 220 ALA A N 1
ATOM 1705 C CA . ALA A 1 220 ? 20.932 15.755 29.524 1.00 66.81 220 ALA A CA 1
ATOM 1706 C C . ALA A 1 220 ? 20.797 16.756 30.686 1.00 66.81 220 ALA A C 1
ATOM 1708 O O . ALA A 1 220 ? 21.786 17.356 31.114 1.00 66.81 220 ALA A O 1
ATOM 1709 N N . GLN A 1 221 ? 19.590 16.904 31.240 1.00 66.75 221 GLN A N 1
ATOM 1710 C CA . GLN A 1 221 ? 19.338 17.734 32.420 1.00 66.75 221 GLN A CA 1
ATOM 1711 C C . GLN A 1 221 ? 20.005 17.164 33.680 1.00 66.75 221 GLN A C 1
ATOM 1713 O O . GLN A 1 221 ? 20.628 17.920 34.426 1.00 66.75 221 GLN A O 1
ATOM 1718 N N . ALA A 1 222 ? 19.947 15.844 33.891 1.00 69.50 222 ALA A N 1
ATOM 1719 C CA . ALA A 1 222 ? 20.616 15.181 35.012 1.00 69.50 222 ALA A CA 1
ATOM 1720 C C . ALA A 1 222 ? 22.150 15.317 34.939 1.00 69.50 222 ALA A C 1
ATOM 1722 O O . ALA A 1 222 ? 22.798 15.629 35.941 1.00 69.50 222 ALA A O 1
ATOM 1723 N N . MET A 1 223 ? 22.735 15.162 33.745 1.00 72.31 223 MET A N 1
ATOM 1724 C CA . MET A 1 223 ? 24.175 15.351 33.525 1.00 72.31 223 MET A CA 1
ATOM 1725 C C . MET A 1 223 ? 24.631 16.805 33.685 1.00 72.31 223 MET A C 1
ATOM 1727 O O . MET A 1 223 ? 25.767 17.056 34.087 1.00 72.31 223 MET A O 1
ATOM 1731 N N . ALA A 1 224 ? 23.778 17.776 33.363 1.00 64.31 224 ALA A N 1
ATOM 1732 C CA . ALA A 1 224 ? 24.104 19.179 33.579 1.00 64.31 224 ALA A CA 1
ATOM 1733 C C . ALA A 1 224 ? 23.997 19.574 35.059 1.00 64.31 224 ALA A C 1
ATOM 1735 O O . ALA A 1 224 ? 24.862 20.293 35.563 1.00 64.31 224 ALA A O 1
ATOM 1736 N N . ALA A 1 225 ? 23.008 19.030 35.777 1.00 66.56 225 ALA A N 1
ATOM 1737 C CA . ALA A 1 225 ? 22.856 19.223 37.216 1.00 66.56 225 ALA A CA 1
ATOM 1738 C C . ALA A 1 225 ? 24.066 18.690 38.005 1.00 66.56 225 ALA A C 1
ATOM 1740 O O . ALA A 1 225 ? 24.554 19.376 38.902 1.00 66.56 225 ALA A O 1
ATOM 1741 N N . SER A 1 226 ? 24.619 17.527 37.631 1.00 72.69 226 SER A N 1
ATOM 1742 C CA . SER A 1 226 ? 25.816 16.971 38.288 1.00 72.69 226 SER A CA 1
ATOM 1743 C C . SER A 1 226 ? 27.091 17.789 38.045 1.00 72.69 226 SER A C 1
ATOM 1745 O O . SER A 1 226 ? 28.021 17.733 38.846 1.00 72.69 226 SER A O 1
ATOM 1747 N N . LYS A 1 227 ? 27.121 18.595 36.976 1.00 76.31 227 LYS A N 1
ATOM 1748 C CA . LYS A 1 227 ? 28.216 19.523 36.650 1.00 76.31 227 LYS A CA 1
ATOM 1749 C C . LYS A 1 227 ? 27.991 20.943 37.186 1.00 76.31 227 LYS A C 1
ATOM 1751 O O . LYS A 1 227 ? 28.781 21.831 36.878 1.00 76.31 227 LYS A O 1
ATOM 1756 N N . GLY A 1 228 ? 26.921 21.178 37.954 1.00 63.34 228 GLY A N 1
ATOM 1757 C CA . GLY A 1 228 ? 26.561 22.511 38.455 1.00 63.34 228 GLY A CA 1
ATOM 1758 C C . GLY A 1 228 ? 26.126 23.491 37.357 1.00 63.34 228 GLY A C 1
ATOM 1759 O O . GLY A 1 228 ? 26.105 24.700 37.580 1.00 63.34 228 GLY A O 1
ATOM 1760 N N . VAL A 1 229 ? 25.785 22.988 36.165 1.00 54.50 229 VAL A N 1
ATOM 1761 C CA . VAL A 1 229 ? 25.366 23.789 35.012 1.00 54.50 229 VAL A CA 1
ATOM 1762 C C . VAL A 1 229 ? 23.840 23.825 34.958 1.00 54.50 229 VAL A C 1
ATOM 1764 O O . VAL A 1 229 ? 23.179 22.810 34.750 1.00 54.50 229 VAL A O 1
ATOM 1767 N N . VAL A 1 230 ? 23.260 25.014 35.113 1.00 56.91 230 VAL A N 1
ATOM 1768 C CA . VAL A 1 230 ? 21.810 25.215 34.985 1.00 56.91 230 VAL A CA 1
ATOM 1769 C C . VAL A 1 230 ? 21.438 25.290 33.502 1.00 56.91 230 VAL A C 1
ATOM 1771 O O . VAL A 1 230 ? 21.659 26.308 32.846 1.00 56.91 230 VAL A O 1
ATOM 1774 N N . VAL A 1 231 ? 20.840 24.224 32.964 1.00 52.97 231 VAL A N 1
ATOM 1775 C CA . VAL A 1 231 ? 20.281 24.220 31.601 1.00 52.97 231 VAL A CA 1
ATOM 1776 C C . VAL A 1 231 ? 18.953 24.971 31.614 1.00 52.97 231 VAL A C 1
ATOM 1778 O O . VAL A 1 231 ? 17.930 24.450 32.051 1.00 52.97 231 VAL A O 1
ATOM 1781 N N . ARG A 1 232 ? 18.959 26.219 31.138 1.00 52.66 232 ARG A N 1
ATOM 1782 C CA . ARG A 1 232 ? 17.731 26.984 30.882 1.00 52.66 232 ARG A CA 1
ATOM 1783 C C . ARG A 1 232 ? 17.239 26.688 29.469 1.00 52.66 232 ARG A C 1
ATOM 1785 O O . ARG A 1 232 ? 17.822 27.158 28.496 1.00 52.66 232 ARG A O 1
ATOM 1792 N N . THR A 1 233 ? 16.146 25.942 29.351 1.00 51.66 233 THR A N 1
ATOM 1793 C CA . THR A 1 233 ? 15.411 25.792 28.089 1.00 51.66 233 THR A CA 1
ATOM 1794 C C . THR A 1 233 ? 14.749 27.125 27.738 1.00 51.66 233 THR A C 1
ATOM 1796 O O . THR A 1 233 ? 13.904 27.615 28.490 1.00 51.66 233 THR A O 1
ATOM 1799 N N . ARG A 1 234 ? 15.127 27.743 26.613 1.00 43.09 234 ARG A N 1
ATOM 1800 C CA . ARG A 1 234 ? 14.416 28.917 26.086 1.00 43.09 234 ARG A CA 1
ATOM 1801 C C . ARG A 1 234 ? 13.067 28.451 25.525 1.00 43.09 234 ARG A C 1
ATOM 1803 O O . ARG A 1 234 ? 13.049 27.674 24.583 1.00 43.09 234 ARG A O 1
ATOM 1810 N N . GLY A 1 235 ? 11.957 28.931 26.084 1.00 48.56 235 GLY A N 1
ATOM 1811 C CA . GLY A 1 235 ? 10.699 29.051 25.332 1.00 48.56 235 GLY A CA 1
ATOM 1812 C C . GLY A 1 235 ? 9.481 28.252 25.799 1.00 48.56 235 GLY A C 1
ATOM 1813 O O . GLY A 1 235 ? 8.388 28.792 25.716 1.00 48.56 235 GLY A O 1
ATOM 1814 N N . THR A 1 236 ? 9.597 27.044 26.352 1.00 46.72 236 THR A N 1
ATOM 1815 C CA . THR A 1 236 ? 8.426 26.288 26.858 1.00 46.72 236 THR A CA 1
ATOM 1816 C C . THR A 1 236 ? 8.853 25.305 27.943 1.00 46.72 236 THR A C 1
ATOM 1818 O O . THR A 1 236 ? 9.796 24.545 27.739 1.00 46.72 236 THR A O 1
ATOM 1821 N N . SER A 1 237 ? 8.187 25.311 29.101 1.00 46.50 237 SER A N 1
ATOM 1822 C CA . SER A 1 237 ? 8.458 24.358 30.184 1.00 46.50 237 SER A CA 1
ATOM 1823 C C . SER A 1 237 ? 8.164 22.921 29.731 1.00 46.50 237 SER A C 1
ATOM 1825 O O . SER A 1 237 ? 7.123 22.669 29.129 1.00 46.50 237 SER A O 1
ATOM 1827 N N . LEU A 1 238 ? 9.052 21.969 30.051 1.00 44.41 238 LEU A N 1
ATOM 1828 C CA . LEU A 1 238 ? 8.881 20.531 29.755 1.00 44.41 238 LEU A CA 1
ATOM 1829 C C . LEU A 1 238 ? 7.508 19.989 30.190 1.00 44.41 238 LEU A C 1
ATOM 1831 O O . LEU A 1 238 ? 6.912 19.163 29.512 1.00 44.41 238 LEU A O 1
ATOM 1835 N N . ILE A 1 239 ? 6.987 20.517 31.296 1.00 50.91 239 ILE A N 1
ATOM 1836 C CA . ILE A 1 239 ? 5.703 20.138 31.894 1.00 50.91 239 ILE A CA 1
ATOM 1837 C C . ILE A 1 239 ? 4.529 20.492 30.962 1.00 50.91 239 ILE A C 1
ATOM 1839 O O . ILE A 1 239 ? 3.536 19.770 30.908 1.00 50.91 239 ILE A O 1
ATOM 1843 N N . LYS A 1 240 ? 4.641 21.580 30.179 1.00 48.22 240 LYS A N 1
ATOM 1844 C CA . LYS A 1 240 ? 3.636 21.917 29.161 1.00 48.22 240 LYS A CA 1
ATOM 1845 C C . LYS A 1 240 ? 3.659 20.925 28.004 1.00 48.22 240 LYS A C 1
ATOM 1847 O O . LYS A 1 240 ? 2.591 20.620 27.496 1.00 48.22 240 LYS A O 1
ATOM 1852 N N . TRP A 1 241 ? 4.825 20.397 27.630 1.00 46.03 241 TRP A N 1
ATOM 1853 C CA . TRP A 1 241 ? 4.943 19.372 26.589 1.00 46.03 241 TRP A CA 1
ATOM 1854 C C . TRP A 1 241 ? 4.427 18.013 27.051 1.00 46.03 241 TRP A C 1
ATOM 1856 O O . TRP A 1 241 ? 3.723 17.373 26.288 1.00 46.03 241 TRP A O 1
ATOM 1866 N N . GLU A 1 242 ? 4.687 17.594 28.293 1.00 45.06 242 GLU A N 1
ATOM 1867 C CA . GLU A 1 242 ? 4.080 16.371 28.845 1.00 45.06 242 GLU A CA 1
ATOM 1868 C C . GLU A 1 242 ? 2.554 16.505 28.957 1.00 45.06 242 GLU A C 1
ATOM 1870 O O . GLU A 1 242 ? 1.841 15.568 28.617 1.00 45.06 242 GLU A O 1
ATOM 1875 N N . SER A 1 243 ? 2.037 17.677 29.343 1.00 42.75 243 SER A N 1
ATOM 1876 C CA . SER A 1 243 ? 0.591 17.929 29.411 1.00 42.75 243 SER A CA 1
ATOM 1877 C C . SER A 1 243 ? -0.066 18.017 28.028 1.00 42.75 243 SER A C 1
ATOM 1879 O O . SER A 1 243 ? -1.094 17.387 27.808 1.00 42.75 243 SER A O 1
ATOM 1881 N N . LEU A 1 244 ? 0.538 18.715 27.058 1.00 47.62 244 LEU A N 1
ATOM 1882 C CA . LEU A 1 244 ? 0.069 18.749 25.664 1.00 47.62 244 LEU A CA 1
ATOM 1883 C C . LEU A 1 244 ? 0.187 17.383 24.990 1.00 47.62 244 LEU A C 1
ATOM 1885 O O . LEU A 1 244 ? -0.708 17.013 24.246 1.00 47.62 244 LEU A O 1
ATOM 1889 N N . PHE A 1 245 ? 1.243 16.620 25.274 1.00 47.94 245 PHE A N 1
ATOM 1890 C CA . PHE A 1 245 ? 1.410 15.262 24.770 1.00 47.94 245 PHE A CA 1
ATOM 1891 C C . PHE A 1 245 ? 0.385 14.319 25.391 1.00 47.94 245 PHE A C 1
ATOM 1893 O O . PHE A 1 245 ? -0.249 13.583 24.653 1.00 47.94 245 PHE A O 1
ATOM 1900 N N . MET A 1 246 ? 0.146 14.380 26.706 1.00 44.22 246 MET A N 1
ATOM 1901 C CA . MET A 1 246 ? -0.918 13.600 27.347 1.00 44.22 246 MET A CA 1
ATOM 1902 C C . MET A 1 246 ? -2.307 14.031 26.882 1.00 44.22 246 MET A C 1
ATOM 1904 O O . MET A 1 246 ? -3.145 13.168 26.678 1.00 44.22 246 MET A O 1
ATOM 1908 N N . THR A 1 247 ? -2.544 15.322 26.643 1.00 42.62 247 THR A N 1
ATOM 1909 C CA . THR A 1 247 ? -3.819 15.834 26.113 1.00 42.62 247 THR A CA 1
ATOM 1910 C C . THR A 1 247 ? -4.015 15.410 24.658 1.00 42.62 247 THR A C 1
ATOM 1912 O O . THR A 1 247 ? -5.088 14.946 24.303 1.00 42.62 247 THR A O 1
ATOM 1915 N N . ALA A 1 248 ? -2.972 15.468 23.827 1.00 38.19 248 ALA A N 1
ATOM 1916 C CA . ALA A 1 248 ? -2.997 14.948 22.462 1.00 38.19 248 ALA A CA 1
ATOM 1917 C C . ALA A 1 248 ? -3.167 13.421 22.441 1.00 38.19 248 ALA A C 1
ATOM 1919 O O . ALA A 1 248 ? -3.882 12.904 21.593 1.00 38.19 248 ALA A O 1
ATOM 1920 N N . MET A 1 249 ? -2.589 12.700 23.408 1.00 39.06 249 MET A N 1
ATOM 1921 C CA . MET A 1 249 ? -2.834 11.269 23.599 1.00 39.06 249 MET A CA 1
ATOM 1922 C C . MET A 1 249 ? -4.267 11.003 24.068 1.00 39.06 249 MET A C 1
ATOM 1924 O O . MET A 1 249 ? -4.839 10.017 23.649 1.00 39.06 249 MET A O 1
ATOM 1928 N N . GLN A 1 250 ? -4.861 11.869 24.891 1.00 35.69 250 GLN A N 1
ATOM 1929 C CA . GLN A 1 250 ? -6.248 11.758 25.362 1.00 35.69 250 GLN A CA 1
ATOM 1930 C C . GLN A 1 250 ? -7.280 12.115 24.277 1.00 35.69 250 GLN A C 1
ATOM 1932 O O . GLN A 1 250 ? -8.438 11.751 24.407 1.00 35.69 250 GLN A O 1
ATOM 1937 N N . ILE A 1 251 ? -6.871 12.862 23.247 1.00 36.81 251 ILE A N 1
ATOM 1938 C CA . ILE A 1 251 ? -7.686 13.192 22.066 1.00 36.81 251 ILE A CA 1
ATOM 1939 C C . ILE A 1 251 ? -7.502 12.129 20.963 1.00 36.81 251 ILE A C 1
ATOM 1941 O O . ILE A 1 251 ? -8.389 11.940 20.139 1.00 36.81 251 ILE A O 1
ATOM 1945 N N . ALA A 1 252 ? -6.367 11.420 20.952 1.00 33.97 252 ALA A N 1
ATOM 1946 C CA . ALA A 1 252 ? -6.048 10.340 20.008 1.00 33.97 252 ALA A CA 1
ATOM 1947 C C . ALA A 1 252 ? -6.311 8.916 20.557 1.00 33.97 252 ALA A C 1
ATOM 1949 O O . ALA A 1 252 ? -5.953 7.932 19.906 1.00 33.97 252 ALA A O 1
ATOM 1950 N N . LEU A 1 253 ? -6.887 8.811 21.757 1.00 34.34 253 LEU A N 1
ATOM 1951 C CA . LEU A 1 253 ? -7.393 7.597 22.407 1.00 34.34 253 LEU A CA 1
ATOM 1952 C C . LEU A 1 253 ? -8.886 7.821 22.649 1.00 34.34 253 LEU A C 1
ATOM 1954 O O . LEU A 1 253 ? -9.690 7.029 22.127 1.00 34.34 253 LEU A O 1
#

Mean predicted aligned error: 16.55 Å